Protein AF-0000000068387386 (afdb_homodimer)

pLDDT: mean 95.11, std 11.66, range [25.19, 98.94]

InterPro domains:
  IPR025870 Glyoxalase-like domain [PF12681] (3-123)
  IPR029068 Glyoxalase/Bleomycin resistance protein/Dihydroxybiphenyl dioxygenase [G3DSA:3.10.180.10] (1-125)
  IPR029068 Glyoxalase/Bleomycin resistance protein/Dihydroxybiphenyl dioxygenase [SSF54593] (1-120)
  IPR037523 Vicinal oxygen chelate (VOC), core domain [PS51819] (2-121)

Sequence (254 aa):
MRFVNPIPFVRDINRSKSFYRDRLGLKILEDFGSFVLFETGFAIHEGRSLEETIWRTSSDAQEAYGRRNMLLYFEHADVDAAFQDIAPHVELIHPLERQAWGQRVFRFYDPDGHAIEVGESLSQSGEMRFVNPIPFVRDINRSKSFYRDRLGLKILEDFGSFVLFETGFAIHEGRSLEETIWRTSSDAQEAYGRRNMLLYFEHADVDAAFQDIAPHVELIHPLERQAWGQRVFRFYDPDGHAIEVGESLSQSGE

Secondary structure (DSSP, 8-state):
-EEEEEEEEES-HHHHHHIIIIIS-PPEEEE-SSEEEEGGG-EEEEHHHHHHHHHS------S-S--SSEEEEEEES-HHHHHHHHGGGSEEEEEEEE-TTS-EEEEEE-TT--EEEEEE--S----/-EEEEEEEEES-HHHHHHIIIIIS-PPEEEE-SSEEEEGGG-EEEEHHHHHHHHHS------S-S--SSEEEEEEES-HHHHHHHHGGGSEEEEEEEE-TTS-EEEEEE-TT--EEEEEE--S----

Organism: Agrobacterium fabrum (strain C58 / ATCC 33970) (NCBI:txid176299)

Structure (mmCIF, N/CA/C/O backbone):
data_AF-0000000068387386-model_v1
#
loop_
_entity.id
_entity.type
_entity.pdbx_description
1 polymer 'VOC domain-containing protein'
#
loop_
_atom_site.group_PDB
_atom_site.id
_atom_site.type_symbol
_atom_site.label_atom_id
_atom_site.label_alt_id
_atom_site.label_comp_id
_atom_site.label_asym_id
_atom_site.label_entity_id
_atom_site.label_seq_id
_atom_site.pdbx_PDB_ins_code
_atom_site.Cartn_x
_atom_site.Cartn_y
_atom_site.Cartn_z
_atom_site.occupancy
_atom_site.B_iso_or_equiv
_atom_site.auth_seq_id
_atom_site.auth_comp_id
_atom_site.auth_asym_id
_atom_site.auth_atom_id
_atom_site.pdbx_PDB_model_num
ATOM 1 N N . MET A 1 1 ? 4.809 -6.68 -16.422 1 97.31 1 MET A N 1
ATOM 2 C CA . MET A 1 1 ? 4.266 -6.578 -15.078 1 97.31 1 MET A CA 1
ATOM 3 C C . MET A 1 1 ? 3.773 -5.16 -14.797 1 97.31 1 MET A C 1
ATOM 5 O O . MET A 1 1 ? 4.477 -4.188 -15.062 1 97.31 1 MET A O 1
ATOM 9 N N . ARG A 1 2 ? 2.547 -5.047 -14.266 1 96.75 2 ARG A N 1
ATOM 10 C CA . ARG A 1 2 ? 1.97 -3.736 -13.984 1 96.75 2 ARG A CA 1
ATOM 11 C C . ARG A 1 2 ? 1.425 -3.68 -12.555 1 96.75 2 ARG A C 1
ATOM 13 O O . ARG A 1 2 ? 0.585 -4.496 -12.172 1 96.75 2 ARG A O 1
ATOM 20 N N . PHE A 1 3 ? 1.926 -2.672 -11.75 1 97.94 3 PHE A N 1
ATOM 21 C CA . PHE A 1 3 ? 1.311 -2.422 -10.453 1 97.94 3 PHE A CA 1
ATOM 22 C C . PHE A 1 3 ? -0.077 -1.814 -10.617 1 97.94 3 PHE A C 1
ATOM 24 O O . PHE A 1 3 ? -0.258 -0.869 -11.391 1 97.94 3 PHE A O 1
ATOM 31 N N . VAL A 1 4 ? -1.034 -2.326 -9.922 1 97.38 4 VAL A N 1
ATOM 32 C CA . VAL A 1 4 ? -2.41 -1.874 -10.102 1 97.38 4 VAL A CA 1
ATOM 33 C C . VAL A 1 4 ? -2.854 -1.073 -8.883 1 97.38 4 VAL A C 1
ATOM 35 O O . VAL A 1 4 ? -3.256 0.087 -9.008 1 97.38 4 VAL A O 1
ATOM 38 N N . ASN A 1 5 ? -2.723 -1.675 -7.699 1 97.88 5 ASN A N 1
ATOM 39 C CA . ASN A 1 5 ? -3.182 -0.969 -6.508 1 97.88 5 ASN A CA 1
ATOM 40 C C . ASN A 1 5 ? -2.625 -1.599 -5.23 1 97.88 5 ASN A C 1
ATOM 42 O O . ASN A 1 5 ? -2.391 -2.807 -5.184 1 97.88 5 ASN A O 1
ATOM 46 N N . PRO A 1 6 ? -2.42 -0.729 -4.18 1 98.75 6 PRO A N 1
ATOM 47 C CA . PRO A 1 6 ? -2.365 -1.296 -2.828 1 98.75 6 PRO A CA 1
ATOM 48 C C . PRO A 1 6 ? -3.75 -1.57 -2.248 1 98.75 6 PRO A C 1
ATOM 50 O O . PRO A 1 6 ? -4.695 -0.82 -2.51 1 98.75 6 PRO A O 1
ATOM 53 N N . ILE A 1 7 ? -3.809 -2.539 -1.461 1 98.88 7 ILE A N 1
ATOM 54 C CA . ILE A 1 7 ? -5.074 -2.85 -0.808 1 98.88 7 ILE A CA 1
ATOM 55 C C . ILE A 1 7 ? -4.855 -3.012 0.695 1 98.88 7 ILE A C 1
ATOM 57 O O . ILE A 1 7 ? -4.73 -4.133 1.192 1 98.88 7 ILE A O 1
ATOM 61 N N . PRO A 1 8 ? -4.832 -1.875 1.423 1 98.88 8 PRO A N 1
ATOM 62 C CA . PRO A 1 8 ? -4.812 -2.004 2.881 1 98.88 8 PRO A CA 1
ATOM 63 C C . PRO A 1 8 ? -6.059 -2.691 3.43 1 98.88 8 PRO A C 1
ATOM 65 O O . PRO A 1 8 ? -7.16 -2.49 2.91 1 98.88 8 PRO A O 1
ATOM 68 N N . PHE A 1 9 ? -5.766 -3.504 4.438 1 98.75 9 PHE A N 1
ATOM 69 C CA . PHE A 1 9 ? -6.867 -4.109 5.18 1 98.75 9 PHE A CA 1
ATOM 70 C C . PHE A 1 9 ? -7.496 -3.102 6.133 1 98.75 9 PHE A C 1
ATOM 72 O O . PHE A 1 9 ? -6.793 -2.314 6.77 1 98.75 9 PHE A O 1
ATOM 79 N N . VAL A 1 10 ? -8.781 -3.201 6.223 1 98.69 10 VAL A N 1
ATOM 80 C CA . VAL A 1 10 ? -9.453 -2.357 7.203 1 98.69 10 VAL A CA 1
ATOM 81 C C . VAL A 1 10 ? -10.453 -3.189 8.008 1 98.69 10 VAL A C 1
ATOM 83 O O . VAL A 1 10 ? -11.055 -4.129 7.477 1 98.69 10 VAL A O 1
ATOM 86 N N . ARG A 1 11 ? -10.672 -2.871 9.25 1 98.06 11 ARG A N 1
ATOM 87 C CA . ARG A 1 11 ? -11.531 -3.633 10.148 1 98.06 11 ARG A CA 1
ATOM 88 C C . ARG A 1 11 ? -13.008 -3.367 9.852 1 98.06 11 ARG A C 1
ATOM 90 O O . ARG A 1 11 ? -13.828 -4.281 9.914 1 98.06 11 ARG A O 1
ATOM 97 N N . ASP A 1 12 ? -13.344 -2.15 9.641 1 97.94 12 ASP A N 1
ATOM 98 C CA . ASP A 1 12 ? -14.688 -1.697 9.305 1 97.94 12 ASP A CA 1
ATOM 99 C C . ASP A 1 12 ? -14.695 -0.946 7.977 1 97.94 12 ASP A C 1
ATOM 101 O O . ASP A 1 12 ? -14.352 0.236 7.926 1 97.94 12 ASP A O 1
ATOM 105 N N . ILE A 1 13 ? -15.203 -1.61 6.914 1 98.62 13 ILE A N 1
ATOM 106 C CA . ILE A 1 13 ? -15.109 -1.103 5.551 1 98.62 13 ILE A CA 1
ATOM 107 C C . ILE A 1 13 ? -15.93 0.176 5.418 1 98.62 13 ILE A C 1
ATOM 109 O O . ILE A 1 13 ? -15.539 1.106 4.711 1 98.62 13 ILE A O 1
ATOM 113 N N . ASN A 1 14 ? -17.031 0.267 6.047 1 98.62 14 ASN A N 1
ATOM 114 C CA . ASN A 1 14 ? -17.875 1.454 5.945 1 98.62 14 ASN A CA 1
ATOM 115 C C . ASN A 1 14 ? -17.219 2.662 6.613 1 98.62 14 ASN A C 1
ATOM 117 O O . ASN A 1 14 ? -17.281 3.775 6.09 1 98.62 14 ASN A O 1
ATOM 121 N N . ARG A 1 15 ? -16.625 2.441 7.762 1 98.56 15 ARG A N 1
ATOM 122 C CA . ARG A 1 15 ? -15.922 3.512 8.469 1 98.56 15 ARG A CA 1
ATOM 123 C C . ARG A 1 15 ? -14.766 4.047 7.629 1 98.56 15 ARG A C 1
ATOM 125 O O . ARG A 1 15 ? -14.617 5.262 7.48 1 98.56 15 ARG A O 1
ATOM 132 N N . SER A 1 16 ? -13.984 3.184 7.102 1 98.81 16 SER A N 1
ATOM 133 C CA . SER A 1 16 ? -12.836 3.592 6.301 1 98.81 16 SER A CA 1
ATOM 134 C C . SER A 1 16 ? -13.281 4.238 4.992 1 98.81 16 SER A C 1
ATOM 136 O O . SER A 1 16 ? -12.695 5.234 4.555 1 98.81 16 SER A O 1
ATOM 138 N N . LYS A 1 17 ? -14.266 3.627 4.406 1 98.75 17 LYS A N 1
ATOM 139 C CA . LYS A 1 17 ? -14.828 4.203 3.188 1 98.75 17 LYS A CA 1
ATOM 140 C C . LYS A 1 17 ? -15.266 5.648 3.416 1 98.75 17 LYS A C 1
ATOM 142 O O . LYS A 1 17 ? -14.938 6.535 2.625 1 98.75 17 LYS A O 1
ATOM 147 N N . SER A 1 18 ? -16.016 5.906 4.438 1 98.75 18 SER A N 1
ATOM 148 C CA . SER A 1 18 ? -16.469 7.246 4.777 1 98.75 18 SER A CA 1
ATOM 149 C C . SER A 1 18 ? -15.297 8.195 5.02 1 98.75 18 SER A C 1
ATOM 151 O O . SER A 1 18 ? -15.328 9.352 4.598 1 98.75 18 SER A O 1
ATOM 153 N N . PHE A 1 19 ? -14.32 7.703 5.688 1 98.88 19 PHE A N 1
ATOM 154 C CA . PHE A 1 19 ? -13.141 8.516 5.969 1 98.88 19 PHE A CA 1
ATOM 155 C C . PHE A 1 19 ? -12.469 8.953 4.676 1 98.88 19 PHE A C 1
ATOM 157 O O . PHE A 1 19 ? -12.242 10.148 4.465 1 98.88 19 PHE A O 1
ATOM 164 N N . TYR A 1 20 ? -12.164 8.016 3.775 1 98.88 20 TYR A N 1
ATOM 165 C CA . TYR A 1 20 ? -11.414 8.336 2.564 1 98.88 20 TYR A CA 1
ATOM 166 C C . TYR A 1 20 ? -12.25 9.18 1.609 1 98.88 20 TYR A C 1
ATOM 168 O O . TYR A 1 20 ? -11.734 10.07 0.94 1 98.88 20 TYR A O 1
ATOM 176 N N . ARG A 1 21 ? -13.5 8.891 1.569 1 98.56 21 ARG A N 1
ATOM 177 C CA . ARG A 1 21 ? -14.383 9.648 0.691 1 98.56 21 ARG A CA 1
ATOM 178 C C . ARG A 1 21 ? -14.625 11.055 1.233 1 98.56 21 ARG A C 1
ATOM 180 O O . ARG A 1 21 ? -14.422 12.047 0.523 1 98.56 21 ARG A O 1
ATOM 187 N N . ASP A 1 22 ? -15.016 11.195 2.496 1 98.25 22 ASP A N 1
ATOM 188 C CA . ASP A 1 22 ? -15.531 12.445 3.043 1 98.25 22 ASP A CA 1
ATOM 189 C C . ASP A 1 22 ? -14.406 13.312 3.594 1 98.25 22 ASP A C 1
ATOM 191 O O . ASP A 1 22 ? -14.445 14.539 3.488 1 98.25 22 ASP A O 1
ATOM 195 N N . ARG A 1 23 ? -13.445 12.711 4.234 1 98 23 ARG A N 1
ATOM 196 C CA . ARG A 1 23 ? -12.375 13.477 4.859 1 98 23 ARG A CA 1
ATOM 197 C C . ARG A 1 23 ? -11.242 13.75 3.873 1 98 23 ARG A C 1
ATOM 199 O O . ARG A 1 23 ? -10.727 14.867 3.811 1 98 23 ARG A O 1
ATOM 206 N N . LEU A 1 24 ? -10.867 12.656 3.109 1 98.31 24 LEU A N 1
ATOM 207 C CA . LEU A 1 24 ? -9.758 12.859 2.184 1 98.31 24 LEU A CA 1
ATOM 208 C C . LEU A 1 24 ? -10.258 13.328 0.823 1 98.31 24 LEU A C 1
ATOM 210 O O . LEU A 1 24 ? -9.477 13.781 -0.011 1 98.31 24 LEU A O 1
ATOM 214 N N . GLY A 1 25 ? -11.539 13.156 0.589 1 98.06 25 GLY A N 1
ATOM 215 C CA . GLY A 1 25 ? -12.125 13.672 -0.637 1 98.06 25 GLY A CA 1
ATOM 216 C C . GLY A 1 25 ? -11.891 12.781 -1.837 1 98.06 25 GLY A C 1
ATOM 217 O O . GLY A 1 25 ? -11.945 13.234 -2.98 1 98.06 25 GLY A O 1
ATOM 218 N N . LEU A 1 26 ? -11.594 11.523 -1.62 1 98.56 26 LEU A N 1
ATOM 219 C CA . LEU A 1 26 ? -11.398 10.602 -2.734 1 98.56 26 LEU A CA 1
ATOM 220 C C . LEU A 1 26 ? -12.734 10.219 -3.361 1 98.56 26 LEU A C 1
ATOM 222 O O . LEU A 1 26 ? -13.719 10 -2.65 1 98.56 26 LEU A O 1
ATOM 226 N N . LYS A 1 27 ? -12.695 10.109 -4.676 1 98.44 27 LYS A N 1
ATOM 227 C CA . LYS A 1 27 ? -13.891 9.672 -5.391 1 98.44 27 LYS A CA 1
ATOM 228 C C . LYS A 1 27 ? -13.922 8.148 -5.531 1 98.44 27 LYS A C 1
ATOM 230 O O . LYS A 1 27 ? -12.922 7.539 -5.922 1 98.44 27 LYS A O 1
ATOM 235 N N . ILE A 1 28 ? -15.094 7.566 -5.242 1 98.56 28 ILE A N 1
ATOM 236 C CA . ILE A 1 28 ? -15.266 6.125 -5.383 1 98.56 28 ILE A CA 1
ATOM 237 C C . ILE A 1 28 ? -15.5 5.773 -6.852 1 98.56 28 ILE A C 1
ATOM 239 O O . ILE A 1 28 ? -16.375 6.344 -7.5 1 98.56 28 ILE A O 1
ATOM 243 N N . LEU A 1 29 ? -14.68 4.949 -7.391 1 98.31 29 LEU A N 1
ATOM 244 C CA . LEU A 1 29 ? -14.891 4.414 -8.734 1 98.31 29 LEU A CA 1
ATOM 245 C C . LEU A 1 29 ? -15.844 3.227 -8.703 1 98.31 29 LEU A C 1
ATOM 247 O O . LEU A 1 29 ? -16.781 3.154 -9.508 1 98.31 29 LEU A O 1
ATOM 251 N N . GLU A 1 30 ? -15.648 2.213 -7.82 1 97.94 30 GLU A N 1
ATOM 252 C CA . GLU A 1 30 ? -16.484 1.032 -7.625 1 97.94 30 GLU A CA 1
ATOM 253 C C . GLU A 1 30 ? -16.578 0.66 -6.148 1 97.94 30 GLU A C 1
ATOM 255 O O . GLU A 1 30 ? -15.594 0.734 -5.418 1 97.94 30 GLU A O 1
ATOM 260 N N . ASP A 1 31 ? -17.75 0.291 -5.715 1 98.44 31 ASP A N 1
ATOM 261 C CA . ASP A 1 31 ? -18.016 -0.207 -4.371 1 98.44 31 ASP A CA 1
ATOM 262 C C . ASP A 1 31 ? -18.625 -1.604 -4.418 1 98.44 31 ASP A C 1
ATOM 264 O O . ASP A 1 31 ? -19.812 -1.76 -4.723 1 98.44 31 ASP A O 1
ATOM 268 N N . PHE A 1 32 ? -17.844 -2.633 -4.023 1 97.19 32 PHE A N 1
ATOM 269 C CA . PHE A 1 32 ? -18.281 -4.023 -4.082 1 97.19 32 PHE A CA 1
ATOM 270 C C . PHE A 1 32 ? -18.625 -4.543 -2.691 1 97.19 32 PHE A C 1
ATOM 272 O O . PHE A 1 32 ? -18.609 -5.754 -2.453 1 97.19 32 PHE A O 1
ATOM 279 N N . GLY A 1 33 ? -18.844 -3.625 -1.767 1 97.62 33 GLY A N 1
ATOM 280 C CA . GLY A 1 33 ? -19.156 -3.977 -0.389 1 97.62 33 GLY A CA 1
ATOM 281 C C . GLY A 1 33 ? -17.922 -4.172 0.466 1 97.62 33 GLY A C 1
ATOM 282 O O . GLY A 1 33 ? -17.453 -3.23 1.111 1 97.62 33 GLY A O 1
ATOM 283 N N . SER A 1 34 ? -17.266 -5.312 0.275 1 97.88 34 SER A N 1
ATOM 284 C CA . SER A 1 34 ? -16.078 -5.578 1.089 1 97.88 34 SER A CA 1
ATOM 285 C C . SER A 1 34 ? -14.82 -5.02 0.435 1 97.88 34 SER A C 1
ATOM 287 O O . SER A 1 34 ? -13.75 -5 1.049 1 97.88 34 SER A O 1
ATOM 289 N N . PHE A 1 35 ? -14.977 -4.598 -0.777 1 98.44 35 PHE A N 1
ATOM 290 C CA . PHE A 1 35 ? -13.898 -4 -1.557 1 98.44 35 PHE A CA 1
ATOM 291 C C . PHE A 1 35 ? -14.336 -2.67 -2.158 1 98.44 35 PHE A C 1
ATOM 293 O O . PHE A 1 35 ? -15.375 -2.594 -2.814 1 98.44 35 PHE A O 1
ATOM 300 N N . VAL A 1 36 ? -13.562 -1.597 -1.936 1 98.81 36 VAL A N 1
ATOM 301 C CA . VAL A 1 36 ? -13.852 -0.274 -2.477 1 98.81 36 VAL A CA 1
ATOM 302 C C . VAL A 1 36 ? -12.656 0.236 -3.273 1 98.81 36 VAL A C 1
ATOM 304 O O . VAL A 1 36 ? -11.539 0.312 -2.748 1 98.81 36 VAL A O 1
ATOM 307 N N . LEU A 1 37 ? -12.914 0.523 -4.539 1 98.75 37 LEU A N 1
ATOM 308 C CA . LEU A 1 37 ? -11.914 1.108 -5.426 1 98.75 37 LEU A CA 1
ATOM 309 C C . LEU A 1 37 ? -12.156 2.602 -5.613 1 98.75 37 LEU A C 1
ATOM 311 O O . LEU A 1 37 ? -13.266 3.014 -5.965 1 98.75 37 LEU A O 1
ATOM 315 N N . PHE A 1 38 ? -11.102 3.35 -5.27 1 98.75 38 PHE A N 1
ATOM 316 C CA . PHE A 1 38 ? -11.156 4.793 -5.473 1 98.75 38 PHE A CA 1
ATOM 317 C C . PHE A 1 38 ? -10.477 5.18 -6.781 1 98.75 38 PHE A C 1
ATOM 319 O O . PHE A 1 38 ? -9.695 4.406 -7.332 1 98.75 38 PHE A O 1
ATOM 326 N N . GLU A 1 39 ? -10.781 6.344 -7.203 1 95.56 39 GLU A N 1
ATOM 327 C CA . GLU A 1 39 ? -10.047 6.879 -8.344 1 95.56 39 GLU A CA 1
ATOM 328 C C . GLU A 1 39 ? -8.555 6.953 -8.047 1 95.56 39 GLU A C 1
ATOM 330 O O . GLU A 1 39 ? -8.133 6.809 -6.902 1 95.56 39 GLU A O 1
ATOM 335 N N . THR A 1 40 ? -7.758 7.039 -9.016 1 90 40 THR A N 1
ATOM 336 C CA . THR A 1 40 ? -6.309 7.203 -8.992 1 90 40 THR A CA 1
ATOM 337 C C . THR A 1 40 ? -5.633 5.961 -8.422 1 90 40 THR A C 1
ATOM 339 O O . THR A 1 40 ? -4.496 6.027 -7.949 1 90 40 THR A O 1
ATOM 342 N N . GLY A 1 41 ? -6.336 4.824 -8.297 1 94.75 41 GLY A N 1
ATOM 343 C CA . GLY A 1 41 ? -5.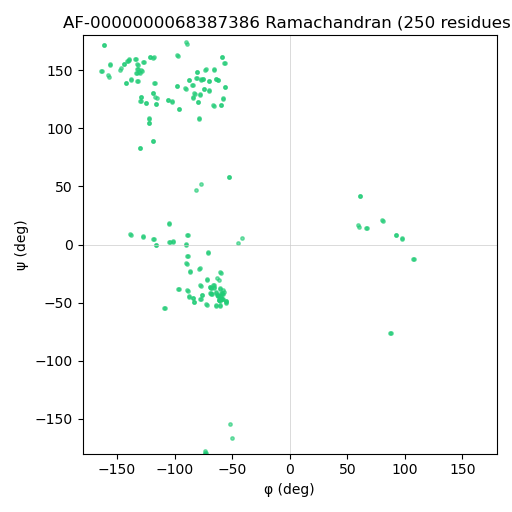676 3.539 -8.141 1 94.75 41 GLY A CA 1
ATOM 344 C C . GLY A 1 41 ? -5.59 3.086 -6.691 1 94.75 41 GLY A C 1
ATOM 345 O O . GLY A 1 41 ? -4.977 2.059 -6.395 1 94.75 41 GLY A O 1
ATOM 346 N N . PHE A 1 42 ? -6.211 3.832 -5.719 1 98.44 42 PHE A N 1
ATOM 347 C CA . PHE A 1 42 ? -6.234 3.418 -4.324 1 98.44 42 PHE A CA 1
ATOM 348 C C . PHE A 1 42 ? -7.426 2.506 -4.051 1 98.44 42 PHE A C 1
ATOM 350 O O . PHE A 1 42 ? -8.523 2.732 -4.57 1 98.44 42 PHE A O 1
ATOM 357 N N . ALA A 1 43 ? -7.234 1.489 -3.238 1 98.88 43 ALA A N 1
ATOM 358 C CA . ALA A 1 43 ? -8.328 0.608 -2.834 1 98.88 43 ALA A CA 1
ATOM 359 C C . ALA A 1 43 ? -8.203 0.215 -1.365 1 98.88 43 ALA A C 1
ATOM 361 O O . ALA A 1 43 ? -7.129 0.345 -0.771 1 98.88 43 ALA A O 1
ATOM 362 N N . ILE A 1 44 ? -9.328 -0.192 -0.732 1 98.94 44 ILE A N 1
ATOM 363 C CA . ILE A 1 44 ? -9.352 -0.791 0.598 1 98.94 44 ILE A CA 1
ATOM 364 C C . ILE A 1 44 ? -10.211 -2.053 0.582 1 98.94 44 ILE A C 1
ATOM 366 O O . ILE A 1 44 ? -11.078 -2.209 -0.279 1 98.94 44 ILE A O 1
ATOM 370 N N . HIS A 1 45 ? -9.922 -2.898 1.473 1 98.88 45 HIS A N 1
ATOM 371 C CA . HIS A 1 45 ? -10.688 -4.133 1.593 1 98.88 45 HIS A CA 1
ATOM 372 C C . HIS A 1 45 ? -10.969 -4.465 3.053 1 98.88 45 HIS A C 1
ATOM 374 O O . HIS A 1 45 ? -10.117 -4.25 3.92 1 98.88 45 HIS A O 1
ATOM 380 N N . GLU A 1 46 ? -12.148 -4.977 3.309 1 98.19 46 GLU A N 1
ATOM 381 C CA . GLU A 1 46 ? -12.445 -5.512 4.633 1 98.19 46 GLU A CA 1
ATOM 382 C C . GLU A 1 46 ? -11.469 -6.621 5.012 1 98.19 46 GLU A C 1
ATOM 384 O O . GLU A 1 46 ? -11.328 -7.605 4.285 1 98.19 46 GLU A O 1
ATOM 389 N N . GLY A 1 47 ? -10.844 -6.453 6.145 1 97.94 47 GLY A N 1
ATOM 390 C CA . GLY A 1 47 ? -9.68 -7.242 6.512 1 97.94 47 GLY A CA 1
ATOM 391 C C . GLY A 1 47 ? -9.984 -8.719 6.664 1 97.94 47 GLY A C 1
ATOM 392 O O . GLY A 1 47 ? -9.336 -9.562 6.035 1 97.94 47 GLY A O 1
ATOM 393 N N . ARG A 1 48 ? -10.984 -9.086 7.449 1 96.38 48 ARG A N 1
ATOM 394 C CA . ARG A 1 48 ? -11.281 -10.484 7.734 1 96.38 48 ARG A CA 1
ATOM 395 C C . ARG A 1 48 ? -11.609 -11.242 6.453 1 96.38 48 ARG A C 1
ATOM 397 O O . ARG A 1 48 ? -11.133 -12.367 6.254 1 96.38 48 ARG A O 1
ATOM 404 N N . SER A 1 49 ? -12.43 -10.641 5.594 1 96.94 49 SER A N 1
ATOM 405 C CA . SER A 1 49 ? -12.805 -11.258 4.324 1 96.94 49 SER A CA 1
ATOM 406 C C . SER A 1 49 ? -11.594 -11.469 3.428 1 96.94 49 SER A C 1
ATOM 408 O O . SER A 1 49 ? -11.453 -12.516 2.795 1 96.94 49 SER A O 1
ATOM 410 N N . LEU A 1 50 ? -10.742 -10.477 3.354 1 98.19 50 LEU A N 1
ATOM 411 C CA . LEU A 1 50 ? -9.562 -10.594 2.5 1 98.19 50 LEU A CA 1
ATOM 412 C C . LEU A 1 50 ? -8.586 -11.633 3.055 1 98.19 50 LEU A C 1
ATOM 414 O O . LEU A 1 50 ? -7.945 -12.359 2.293 1 98.19 50 LEU A O 1
ATOM 418 N N . GLU A 1 51 ? -8.445 -11.703 4.383 1 98.06 51 GLU A N 1
ATOM 419 C CA . GLU A 1 51 ? -7.641 -12.766 4.996 1 98.06 51 GLU A CA 1
ATOM 420 C C . GLU A 1 51 ? -8.117 -14.141 4.555 1 98.06 51 GLU A C 1
ATOM 422 O O . GLU A 1 51 ? -7.312 -15 4.188 1 98.06 51 GLU A O 1
ATOM 427 N N . GLU A 1 52 ? -9.414 -14.312 4.645 1 97.38 52 GLU A N 1
ATOM 428 C CA . GLU A 1 52 ? -9.992 -15.586 4.223 1 97.38 52 GLU A CA 1
ATOM 429 C C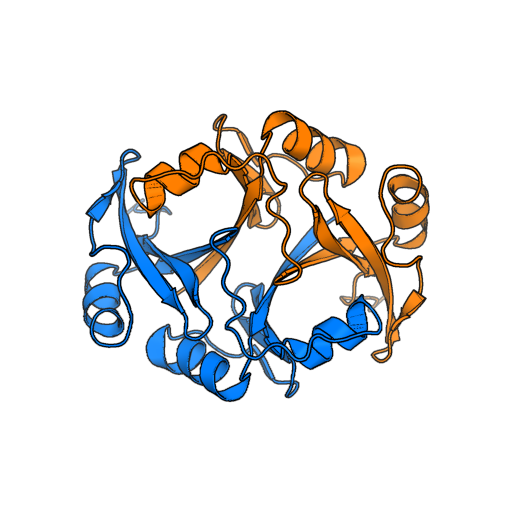 . GLU A 1 52 ? -9.672 -15.875 2.756 1 97.38 52 GLU A C 1
ATOM 431 O O . GLU A 1 52 ? -9.367 -17.016 2.395 1 97.38 52 GLU A O 1
ATOM 436 N N . THR A 1 53 ? -9.781 -14.867 1.953 1 97.75 53 THR A N 1
ATOM 437 C CA . THR A 1 53 ? -9.523 -15.008 0.525 1 97.75 53 THR A CA 1
ATOM 438 C C . THR A 1 53 ? -8.062 -15.383 0.275 1 97.75 53 THR A C 1
ATOM 440 O O . THR A 1 53 ? -7.773 -16.25 -0.546 1 97.75 53 THR A O 1
ATOM 443 N N . ILE A 1 54 ? -7.156 -14.781 0.987 1 98.19 54 ILE A N 1
ATOM 444 C CA . ILE A 1 54 ? -5.727 -14.938 0.724 1 98.19 54 ILE A CA 1
ATOM 445 C C . ILE A 1 54 ? -5.207 -16.203 1.404 1 98.19 54 ILE A C 1
ATOM 447 O O . ILE A 1 54 ? -4.492 -17 0.791 1 98.19 54 ILE A O 1
ATOM 451 N N . TRP A 1 55 ? -5.602 -16.359 2.678 1 98.06 55 TRP A N 1
ATOM 452 C CA . TRP A 1 55 ? -4.922 -17.359 3.508 1 98.06 55 TRP A CA 1
ATOM 453 C C . TRP A 1 55 ? -5.883 -18.469 3.93 1 98.06 55 TRP A C 1
ATOM 455 O O . TRP A 1 55 ? -5.504 -19.375 4.664 1 98.06 55 TRP A O 1
ATOM 465 N N . ARG A 1 56 ? -7.137 -18.391 3.516 1 96.94 56 ARG A N 1
ATOM 466 C CA . ARG A 1 56 ? -8.18 -19.359 3.832 1 96.94 56 ARG A CA 1
ATOM 467 C C . ARG A 1 56 ? -8.383 -19.469 5.34 1 96.94 56 ARG A C 1
ATOM 469 O O . ARG A 1 56 ? -8.805 -20.516 5.84 1 96.94 56 ARG A O 1
ATOM 476 N N . THR A 1 57 ? -7.863 -18.469 6.055 1 95 57 THR A N 1
ATOM 477 C CA . THR A 1 57 ? -8.062 -18.312 7.492 1 95 57 THR A CA 1
ATOM 478 C C . THR A 1 57 ? -8.086 -16.828 7.875 1 95 57 THR A C 1
ATOM 480 O O . THR A 1 57 ? -7.586 -15.984 7.129 1 95 57 THR A O 1
ATOM 483 N N . SER A 1 58 ? -8.805 -16.547 8.906 1 92.06 58 SER A N 1
ATOM 484 C CA . SER A 1 58 ? -8.852 -15.164 9.383 1 92.06 58 SER A CA 1
ATOM 485 C C . SER A 1 58 ? -8.586 -15.086 10.883 1 92.06 58 SER A C 1
ATOM 487 O O . SER A 1 58 ? -8.836 -16.047 11.609 1 92.06 58 SER A O 1
ATOM 489 N N . SER A 1 59 ? -7.973 -13.969 11.188 1 85.19 59 SER A N 1
ATOM 490 C CA . SER A 1 59 ? -7.711 -13.703 12.602 1 85.19 59 SER A CA 1
ATOM 491 C C . SER A 1 59 ? -8.945 -13.148 13.297 1 85.19 59 SER A C 1
ATOM 493 O O . SER A 1 59 ? -9.711 -12.383 12.703 1 85.19 59 SER A O 1
ATOM 495 N N . ASP A 1 60 ? -9.102 -13.555 14.5 1 86.62 60 ASP A N 1
ATOM 496 C CA . ASP A 1 60 ? -10.195 -13.008 15.297 1 86.62 60 ASP A CA 1
ATOM 497 C C . ASP A 1 60 ? -9.766 -11.742 16.031 1 86.62 60 ASP A C 1
ATOM 499 O O . ASP A 1 60 ? -10.531 -11.18 16.812 1 86.62 60 ASP A O 1
ATOM 503 N N . ALA A 1 61 ? -8.648 -11.391 15.656 1 82.94 61 ALA A N 1
ATOM 504 C CA . ALA A 1 61 ? -8.133 -10.195 16.312 1 82.94 61 ALA A CA 1
ATOM 505 C C . ALA A 1 61 ? -8.992 -8.977 15.992 1 82.94 61 ALA A C 1
ATOM 507 O O . ALA A 1 61 ? -9.461 -8.82 14.867 1 82.94 61 ALA A O 1
ATOM 508 N N . GLN A 1 62 ? -9.125 -8.164 17.031 1 87.5 62 GLN A N 1
ATOM 509 C CA . GLN A 1 62 ? -9.961 -6.977 16.875 1 87.5 62 GLN A CA 1
ATOM 510 C C . GLN A 1 62 ? -9.109 -5.719 16.734 1 87.5 62 GLN A C 1
ATOM 512 O O . GLN A 1 62 ? -9.641 -4.625 16.516 1 87.5 62 GLN A O 1
ATOM 517 N N . GLU A 1 63 ? -7.891 -5.934 16.734 1 91.38 63 GLU A N 1
ATOM 518 C CA . GLU A 1 63 ? -6.98 -4.793 16.656 1 91.38 63 GLU A CA 1
ATOM 519 C C . GLU A 1 63 ? -6.973 -4.188 15.258 1 91.38 63 GLU A C 1
ATOM 521 O O . GLU A 1 63 ? -7.258 -4.875 14.273 1 91.38 63 GLU A O 1
ATOM 526 N N . ALA A 1 64 ? -6.699 -2.898 15.25 1 94.56 64 ALA A N 1
ATOM 527 C CA . ALA A 1 64 ? -6.535 -2.199 13.977 1 94.56 64 ALA A CA 1
ATOM 528 C C . ALA A 1 64 ? -5.445 -2.852 13.133 1 94.56 64 ALA A C 1
ATOM 530 O O . ALA A 1 64 ? -4.551 -3.514 13.664 1 94.56 64 ALA A O 1
ATOM 531 N N . TYR A 1 65 ? -5.504 -2.682 11.883 1 97.69 65 TYR A N 1
ATOM 532 C CA . TYR A 1 65 ? -4.582 -3.352 10.977 1 97.69 65 TYR A CA 1
ATOM 533 C C . TYR A 1 65 ? -3.297 -2.547 10.812 1 97.69 65 TYR A C 1
ATOM 535 O O . TYR A 1 65 ? -2.264 -3.088 10.406 1 97.69 65 TYR A O 1
ATOM 543 N N . GLY A 1 66 ? -3.311 -1.267 11.055 1 97.88 66 GLY A N 1
ATOM 544 C CA . GLY A 1 66 ? -2.104 -0.467 10.914 1 97.88 66 GLY A CA 1
ATOM 545 C C . GLY A 1 66 ? -0.951 -0.976 11.758 1 97.88 66 GLY A C 1
ATOM 546 O O . GLY A 1 66 ? -1.138 -1.32 12.93 1 97.88 66 GLY A O 1
ATOM 547 N N . ARG A 1 67 ? 0.296 -1.031 11.148 1 96.75 67 ARG A N 1
ATOM 548 C CA . ARG A 1 67 ? 1.411 -1.665 11.844 1 96.75 67 ARG A CA 1
ATOM 549 C C . ARG A 1 67 ? 2.697 -0.867 11.656 1 96.75 67 ARG A C 1
ATOM 551 O O . ARG A 1 67 ? 3.787 -1.358 11.953 1 96.75 67 ARG A O 1
ATOM 558 N N . ARG A 1 68 ? 2.744 0.299 11.117 1 96.31 68 ARG A N 1
ATOM 559 C CA . ARG A 1 68 ? 3.928 1.098 10.82 1 96.31 68 ARG A CA 1
ATOM 560 C C . ARG A 1 68 ? 4.848 0.374 9.844 1 96.31 68 ARG A C 1
ATOM 562 O O . ARG A 1 68 ? 6.059 0.301 10.062 1 96.31 68 ARG A O 1
ATOM 569 N N . ASN A 1 69 ? 4.301 -0.199 8.906 1 98.19 69 ASN A N 1
ATOM 570 C CA . ASN A 1 69 ? 5.082 -0.964 7.945 1 98.19 69 ASN A CA 1
ATOM 571 C C . ASN A 1 69 ? 4.789 -0.531 6.512 1 98.19 69 ASN A C 1
ATOM 573 O O . ASN A 1 69 ? 5.207 -1.19 5.559 1 98.19 69 ASN A O 1
ATOM 577 N N . MET A 1 70 ? 4.02 0.502 6.332 1 98.31 70 MET A N 1
ATOM 578 C CA . MET A 1 70 ? 3.676 1.087 5.039 1 98.31 70 MET A CA 1
ATOM 579 C C . MET A 1 70 ? 3.26 2.547 5.195 1 98.31 70 MET A C 1
ATOM 581 O O . MET A 1 70 ? 2.668 2.922 6.207 1 98.31 70 MET A O 1
ATOM 585 N N . LEU A 1 71 ? 3.613 3.33 4.246 1 98.88 71 LEU A N 1
ATOM 586 C CA . LEU A 1 71 ? 3.139 4.703 4.121 1 98.88 71 LEU A CA 1
ATOM 587 C C . LEU A 1 71 ? 2.303 4.879 2.859 1 98.88 71 LEU A C 1
ATOM 589 O O . LEU A 1 71 ? 2.697 4.43 1.78 1 98.88 71 LEU A O 1
ATOM 593 N N . LEU A 1 72 ? 1.114 5.383 2.99 1 98.88 72 LEU A N 1
ATOM 594 C CA . LEU A 1 72 ? 0.274 5.742 1.854 1 98.88 72 LEU A CA 1
ATOM 595 C C . LEU A 1 72 ? 0.411 7.227 1.522 1 98.88 72 LEU A C 1
ATOM 597 O O . LEU A 1 72 ? 0.06 8.086 2.336 1 98.88 72 LEU A O 1
ATOM 601 N N . TYR A 1 73 ? 0.913 7.492 0.35 1 98.75 73 TYR A N 1
ATOM 602 C CA . TYR A 1 73 ? 1.293 8.852 -0.013 1 98.75 73 TYR A CA 1
ATOM 603 C C . TYR A 1 73 ? 0.288 9.461 -0.984 1 98.75 73 TYR A C 1
ATOM 605 O O . TYR A 1 73 ? 0.017 8.891 -2.043 1 98.75 73 TYR A O 1
ATOM 613 N N . PHE A 1 74 ? -0.248 10.602 -0.606 1 98.69 74 PHE A N 1
ATOM 614 C CA . PHE A 1 74 ? -1.166 11.406 -1.401 1 98.69 74 PHE A CA 1
ATOM 615 C C . PHE A 1 74 ? -0.604 12.805 -1.626 1 98.69 74 PHE A C 1
ATOM 617 O O . PHE A 1 74 ? 0.244 13.273 -0.861 1 98.69 74 PHE A O 1
ATOM 624 N N . GLU A 1 75 ? -1.166 13.461 -2.646 1 98.38 75 GLU A N 1
ATOM 625 C CA . GLU A 1 75 ? -0.85 14.867 -2.889 1 98.38 75 GLU A CA 1
ATOM 626 C C . GLU A 1 75 ? -2.119 15.703 -3.025 1 98.38 75 GLU A C 1
ATOM 628 O O . GLU A 1 75 ? -3.162 15.195 -3.439 1 98.38 75 GLU A O 1
ATOM 633 N N . HIS A 1 76 ? -1.995 16.859 -2.652 1 98.25 76 HIS A N 1
ATOM 634 C CA . HIS A 1 76 ? -3.047 17.859 -2.816 1 98.25 76 HIS A CA 1
ATOM 635 C C . HIS A 1 76 ? -2.494 19.141 -3.41 1 98.25 76 HIS A C 1
ATOM 637 O O . HIS A 1 76 ? -1.4 19.578 -3.045 1 98.25 76 HIS A O 1
ATOM 643 N N . ALA A 1 77 ? -3.221 19.781 -4.301 1 97.06 77 ALA A N 1
ATOM 644 C CA . ALA A 1 77 ? -2.773 20.984 -4.98 1 97.06 77 ALA A CA 1
ATOM 645 C C . ALA A 1 77 ? -2.633 22.156 -3.996 1 97.06 77 ALA A C 1
ATOM 647 O O . ALA A 1 77 ? -1.8 23.047 -4.191 1 97.06 77 ALA A O 1
ATOM 648 N N . ASP A 1 78 ? -3.451 22.25 -3.012 1 98.06 78 ASP A N 1
ATOM 649 C CA . ASP A 1 78 ? -3.42 23.219 -1.922 1 98.06 78 ASP A CA 1
ATOM 650 C C . ASP A 1 78 ? -3.266 22.531 -0.571 1 98.06 78 ASP A C 1
ATOM 652 O O . ASP A 1 78 ? -4.254 22.297 0.129 1 98.06 78 ASP A O 1
ATOM 656 N N . VAL A 1 79 ? -2.045 22.328 -0.161 1 98.56 79 VAL A N 1
ATOM 657 C CA . VAL A 1 79 ? -1.757 21.5 1.008 1 98.56 79 VAL A CA 1
ATOM 658 C C . VAL A 1 79 ? -2.18 22.234 2.277 1 98.56 79 VAL A C 1
ATOM 660 O O . VAL A 1 79 ? -2.549 21.609 3.271 1 98.56 79 VAL A O 1
ATOM 663 N N . ASP A 1 80 ? -2.145 23.562 2.312 1 98.62 80 ASP A N 1
ATOM 664 C CA . ASP A 1 80 ? -2.633 24.328 3.455 1 98.62 80 ASP A CA 1
ATOM 665 C C . ASP A 1 80 ? -4.121 24.062 3.691 1 98.62 80 ASP A C 1
ATOM 667 O O . ASP A 1 80 ? -4.543 23.828 4.824 1 98.62 80 ASP A O 1
ATOM 671 N N . ALA A 1 81 ? -4.859 24.156 2.629 1 98.56 81 ALA A N 1
ATOM 672 C CA . ALA A 1 81 ? -6.297 23.906 2.727 1 98.56 81 ALA A CA 1
ATOM 673 C C . ALA A 1 81 ? -6.578 22.484 3.172 1 98.56 81 ALA A C 1
ATOM 675 O O . ALA A 1 81 ? -7.461 22.25 4.004 1 98.56 81 ALA A O 1
ATOM 676 N N . ALA A 1 82 ? -5.855 21.547 2.59 1 98.69 82 ALA A N 1
ATOM 677 C CA . ALA A 1 82 ? -6.02 20.141 2.973 1 98.69 82 ALA A CA 1
ATOM 678 C C . ALA A 1 82 ? -5.742 19.953 4.461 1 98.69 82 ALA A C 1
ATOM 680 O O . ALA A 1 82 ? -6.5 19.266 5.152 1 98.69 82 ALA A O 1
ATOM 681 N N . PHE A 1 83 ? -4.66 20.531 4.918 1 98.81 83 PHE A N 1
ATOM 682 C CA . PHE A 1 83 ? -4.289 20.406 6.32 1 98.81 83 PHE A CA 1
ATOM 683 C C . PHE A 1 83 ? -5.391 20.969 7.219 1 98.81 83 PHE A C 1
ATOM 685 O O . PHE A 1 83 ? -5.789 20.312 8.195 1 98.81 83 PHE A O 1
ATOM 692 N N . GLN A 1 84 ? -5.898 22.109 6.941 1 98.75 84 GLN A N 1
ATOM 693 C CA . GLN A 1 84 ? -6.93 22.75 7.746 1 98.75 84 GLN A CA 1
ATOM 694 C C . GLN A 1 84 ? -8.195 21.891 7.812 1 98.75 84 GLN A C 1
ATOM 696 O O . GLN A 1 84 ? -8.844 21.812 8.859 1 98.75 84 GLN A O 1
ATOM 701 N N . ASP A 1 85 ? -8.477 21.297 6.762 1 98.62 85 ASP A N 1
ATOM 702 C CA . ASP A 1 85 ? -9.703 20.516 6.652 1 98.62 85 ASP A CA 1
ATOM 703 C C . ASP A 1 85 ? -9.57 19.172 7.352 1 98.62 85 ASP A C 1
ATOM 705 O O . ASP A 1 85 ? -10.516 18.688 7.965 1 98.62 85 ASP A O 1
ATOM 709 N N . ILE A 1 86 ? -8.422 18.547 7.316 1 98.81 86 ILE A N 1
ATOM 710 C CA . ILE A 1 86 ? -8.242 17.156 7.715 1 98.81 86 ILE A CA 1
ATOM 711 C C . ILE A 1 86 ? -7.754 17.094 9.156 1 98.81 86 ILE A C 1
ATOM 713 O O . ILE A 1 86 ? -8.195 16.234 9.938 1 98.81 86 ILE A O 1
ATOM 717 N N . ALA A 1 87 ? -6.906 17.953 9.586 1 98.81 87 ALA A N 1
ATOM 718 C CA . ALA A 1 87 ? -6.133 17.875 10.82 1 98.81 87 ALA A CA 1
ATOM 719 C C . ALA A 1 87 ? -7.043 17.75 12.039 1 98.81 87 ALA A C 1
ATOM 721 O O . ALA A 1 87 ? -6.793 16.922 12.922 1 98.81 87 ALA A O 1
ATOM 722 N N . PRO A 1 88 ? -8.188 18.453 12.109 1 98.62 88 PRO A N 1
ATOM 723 C CA . PRO A 1 88 ? -9.023 18.375 13.312 1 98.62 88 PRO A CA 1
ATOM 724 C C . PRO A 1 88 ? -9.727 17.031 13.453 1 98.62 88 PRO A C 1
ATOM 726 O O . PRO A 1 88 ? -10.289 16.734 14.516 1 98.62 88 PRO A O 1
ATOM 729 N N . HIS A 1 89 ? -9.641 16.172 12.477 1 98.56 89 HIS A N 1
ATOM 730 C CA . HIS A 1 89 ? -10.477 14.969 12.461 1 98.56 89 HIS A CA 1
ATOM 731 C C . HIS A 1 89 ? -9.625 13.703 12.492 1 98.56 89 HIS A C 1
ATOM 733 O O . HIS A 1 89 ? -10.148 12.594 12.375 1 98.56 89 HIS A O 1
ATOM 739 N N . VAL A 1 90 ? -8.32 13.914 12.633 1 98.88 90 VAL A N 1
ATOM 740 C CA . VAL A 1 90 ? -7.441 12.75 12.586 1 98.88 90 VAL A CA 1
ATOM 741 C C . VAL A 1 90 ? -6.43 12.812 13.727 1 98.88 90 VAL A C 1
ATOM 743 O O . VAL A 1 90 ? -6.254 13.859 14.352 1 98.88 90 VAL A O 1
ATOM 746 N N . GLU A 1 91 ? -5.855 11.648 14.055 1 98.69 91 GLU A N 1
ATOM 747 C CA . GLU A 1 91 ? -4.672 11.609 14.906 1 98.69 91 GLU A CA 1
ATOM 748 C C . GLU A 1 91 ? -3.414 11.953 14.117 1 98.69 91 GLU A C 1
ATOM 750 O O . GLU A 1 91 ? -2.943 11.156 13.312 1 98.69 91 GLU A O 1
ATOM 755 N N . LEU A 1 92 ? -2.879 13.133 14.375 1 98.88 92 LEU A N 1
ATOM 756 C CA . LEU A 1 92 ? -1.691 13.594 13.672 1 98.88 92 LEU A CA 1
ATOM 757 C C . LEU A 1 92 ? -0.443 12.875 14.172 1 98.88 92 LEU A C 1
ATOM 759 O O . LEU A 1 92 ? -0.283 12.664 15.375 1 98.88 92 LEU A O 1
ATOM 763 N N . ILE A 1 93 ? 0.316 12.453 13.219 1 98.88 93 ILE A N 1
ATOM 764 C CA . ILE A 1 93 ? 1.689 12.094 13.562 1 98.88 93 ILE A CA 1
ATOM 765 C C . ILE A 1 93 ? 2.527 13.359 13.727 1 98.88 93 ILE A C 1
ATOM 767 O O . ILE A 1 93 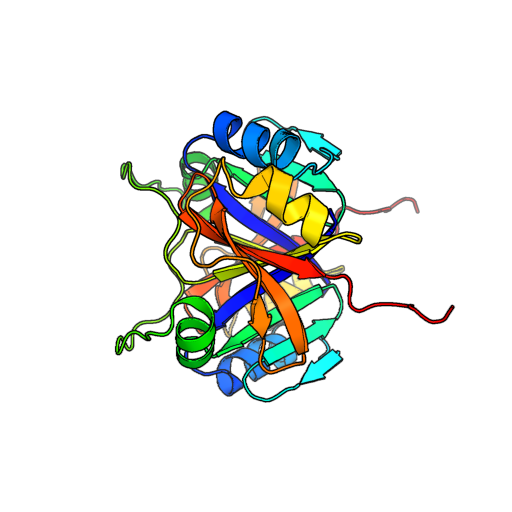? 3.262 13.5 14.711 1 98.88 93 ILE A O 1
ATOM 771 N N . HIS A 1 94 ? 2.396 14.297 12.734 1 98.81 94 HIS A N 1
ATOM 772 C CA . HIS A 1 94 ? 2.934 15.648 12.859 1 98.81 94 HIS A CA 1
ATOM 773 C C . HIS A 1 94 ? 2.186 16.625 11.961 1 98.81 94 HIS A C 1
ATOM 775 O O . HIS A 1 94 ? 1.582 16.219 10.961 1 98.81 94 HIS A O 1
ATOM 781 N N . PRO A 1 95 ? 2.232 17.859 12.344 1 98.81 95 PRO A N 1
ATOM 782 C CA . PRO A 1 95 ? 1.562 18.875 11.523 1 98.81 95 PRO A CA 1
ATOM 783 C C . PRO A 1 95 ? 2.309 19.156 10.219 1 98.81 95 PRO A C 1
ATOM 785 O O . PRO A 1 95 ? 3.293 18.484 9.906 1 98.81 95 PRO 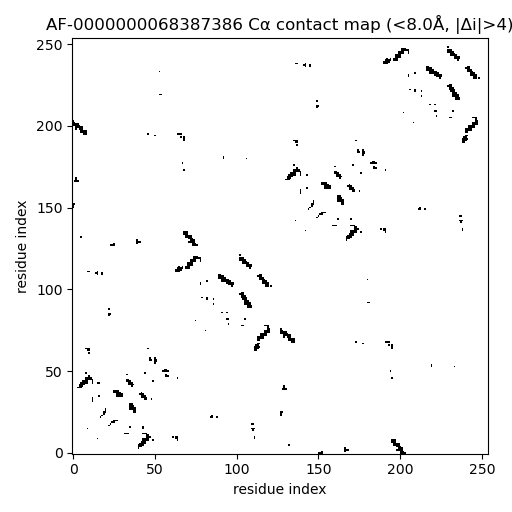A O 1
ATOM 788 N N . LEU A 1 96 ? 1.722 20.109 9.438 1 98.75 96 LEU A N 1
ATOM 789 C CA . LEU A 1 96 ? 2.336 20.484 8.172 1 98.75 96 LEU A CA 1
ATOM 790 C C . LEU A 1 96 ? 3.752 21.016 8.383 1 98.75 96 LEU A C 1
ATOM 792 O O . LEU A 1 96 ? 3.959 21.953 9.156 1 98.75 96 LEU A O 1
ATOM 796 N N . GLU A 1 97 ? 4.715 20.344 7.777 1 98.38 97 GLU A N 1
ATOM 797 C CA . GLU A 1 97 ? 6.117 20.719 7.914 1 98.38 97 GLU A CA 1
ATOM 798 C C . GLU A 1 97 ? 6.883 20.5 6.613 1 98.38 97 GLU A C 1
ATOM 800 O O . GLU A 1 97 ? 6.484 19.672 5.785 1 98.38 97 GLU A O 1
ATOM 805 N N . ARG A 1 98 ? 7.949 21.219 6.426 1 98 98 ARG A N 1
ATOM 806 C CA . ARG A 1 98 ? 8.844 21.031 5.293 1 98 98 ARG A CA 1
ATOM 807 C C . ARG A 1 98 ? 9.836 19.891 5.566 1 98 98 ARG A C 1
ATOM 809 O O . ARG A 1 98 ? 10.477 19.875 6.617 1 98 98 ARG A O 1
ATOM 816 N N . GLN A 1 99 ? 9.914 19.016 4.641 1 97.31 99 GLN A N 1
ATOM 817 C CA . GLN A 1 99 ? 10.805 17.859 4.785 1 97.31 99 GLN A CA 1
ATOM 818 C C . GLN A 1 99 ? 12.195 18.172 4.254 1 97.31 99 GLN A C 1
ATOM 820 O O . GLN A 1 99 ? 12.414 19.234 3.648 1 97.31 99 GLN A O 1
ATOM 825 N N . ALA A 1 100 ? 13.07 17.266 4.477 1 93.94 100 ALA A N 1
ATOM 826 C CA . ALA A 1 100 ? 14.469 17.453 4.109 1 93.94 100 ALA A CA 1
ATOM 827 C C . ALA A 1 100 ? 14.625 17.641 2.602 1 93.94 100 ALA A C 1
ATOM 829 O O . ALA A 1 100 ? 15.516 18.359 2.143 1 93.94 100 ALA A O 1
ATOM 830 N N . TRP A 1 101 ? 13.766 17.047 1.874 1 93.56 101 TRP A N 1
ATOM 831 C CA . TRP A 1 101 ? 13.867 17.125 0.421 1 93.56 101 TRP A CA 1
ATOM 832 C C . TRP A 1 101 ? 13.094 18.328 -0.119 1 93.56 101 TRP A C 1
ATOM 834 O O . TRP A 1 101 ? 12.922 18.469 -1.331 1 93.56 101 TRP A O 1
ATOM 844 N N . GLY A 1 102 ? 12.445 19.156 0.716 1 95.44 102 GLY A N 1
ATOM 845 C CA . GLY A 1 102 ? 11.906 20.453 0.352 1 95.44 102 GLY A CA 1
ATOM 846 C C . GLY A 1 102 ? 10.391 20.469 0.258 1 95.44 102 GLY A C 1
ATOM 847 O O . GLY A 1 102 ? 9.789 21.531 0.163 1 95.44 102 GLY A O 1
ATOM 848 N N . GLN A 1 103 ? 9.758 19.438 0.257 1 97.56 103 GLN A N 1
ATOM 849 C CA . GLN A 1 103 ? 8.312 19.328 0.1 1 97.56 103 GLN A CA 1
ATOM 850 C C . GLN A 1 103 ? 7.598 19.516 1.436 1 97.56 103 GLN A C 1
ATOM 852 O O . GLN A 1 103 ? 8.055 19.016 2.465 1 97.56 103 GLN A O 1
ATOM 857 N N . ARG A 1 104 ? 6.5 20.266 1.458 1 98.44 104 ARG A N 1
ATOM 858 C CA . ARG A 1 104 ? 5.664 20.344 2.652 1 98.44 104 ARG A CA 1
ATOM 859 C C . ARG A 1 104 ? 4.676 19.188 2.709 1 98.44 104 ARG A C 1
ATOM 861 O O . ARG A 1 104 ? 3.965 18.922 1.736 1 98.44 104 ARG A O 1
ATOM 868 N N . VAL A 1 105 ? 4.719 18.531 3.818 1 98.88 105 VAL A N 1
ATOM 869 C CA . VAL A 1 105 ? 3.783 17.422 3.996 1 98.88 105 VAL A CA 1
ATOM 870 C C . VAL A 1 105 ? 3.252 17.422 5.43 1 98.88 105 VAL A C 1
ATOM 872 O O . VAL A 1 105 ? 3.82 18.062 6.309 1 98.88 105 VAL A O 1
ATOM 875 N N . PHE A 1 106 ? 2.145 16.812 5.715 1 98.94 106 PHE A N 1
ATOM 876 C CA . PHE A 1 106 ? 1.716 16.391 7.039 1 98.94 106 PHE A CA 1
ATOM 877 C C . PHE A 1 106 ? 1.343 14.906 7.035 1 98.94 106 PHE A C 1
ATOM 879 O O . PHE A 1 106 ? 1.094 14.328 5.973 1 98.94 106 PHE A O 1
ATOM 886 N N . ARG A 1 107 ? 1.398 14.289 8.188 1 98.94 107 ARG A N 1
ATOM 887 C CA . ARG A 1 107 ? 1.129 12.859 8.297 1 98.94 107 ARG A CA 1
ATOM 888 C C . ARG A 1 107 ? 0.16 12.57 9.438 1 98.94 107 ARG A C 1
ATOM 890 O O . ARG A 1 107 ? 0.144 13.281 10.438 1 98.94 107 ARG A O 1
ATOM 897 N N . PHE A 1 108 ? -0.585 11.531 9.312 1 98.94 108 PHE A N 1
ATOM 898 C CA . PHE A 1 108 ? -1.593 11.133 10.289 1 98.94 108 PHE A CA 1
ATOM 899 C C . PHE A 1 108 ? -1.972 9.664 10.109 1 98.94 108 PHE A C 1
ATOM 901 O O . PHE A 1 108 ? -1.499 9.008 9.18 1 98.94 108 PHE A O 1
ATOM 908 N N . TYR A 1 109 ? -2.727 9.125 10.984 1 98.94 109 TYR A N 1
ATOM 909 C CA . TYR A 1 109 ? -3.23 7.758 10.883 1 98.94 109 TYR A CA 1
ATOM 910 C C . TYR A 1 109 ? -4.652 7.742 10.328 1 98.94 109 TYR A C 1
ATOM 912 O O . TYR A 1 109 ? -5.477 8.578 10.703 1 98.94 109 TYR A O 1
ATOM 920 N N . ASP A 1 110 ? -4.91 6.824 9.414 1 98.88 110 ASP A N 1
ATOM 921 C CA . ASP A 1 110 ? -6.297 6.602 9.031 1 98.88 110 ASP A CA 1
ATOM 922 C C . ASP A 1 110 ? -7.062 5.863 10.125 1 98.88 110 ASP A C 1
ATOM 924 O O . ASP A 1 110 ? -6.5 5.543 11.172 1 98.88 110 ASP A O 1
ATOM 928 N N . PRO A 1 111 ? -8.336 5.559 9.977 1 98.56 111 PRO A N 1
ATOM 929 C CA . PRO A 1 111 ? -9.148 4.965 11.039 1 98.56 111 PRO A CA 1
ATOM 930 C C . PRO A 1 111 ? -8.609 3.615 11.516 1 98.56 111 PRO A C 1
ATOM 932 O O . PRO A 1 111 ? -8.914 3.178 12.625 1 98.56 111 PRO A O 1
ATOM 935 N N . ASP A 1 112 ? -7.844 2.906 10.672 1 98.62 112 ASP A N 1
ATOM 936 C CA . ASP A 1 112 ? -7.328 1.593 11.047 1 98.62 112 ASP A CA 1
ATOM 937 C C . ASP A 1 112 ? -5.863 1.677 11.469 1 98.62 112 ASP A C 1
ATOM 939 O O . ASP A 1 112 ? -5.207 0.651 11.656 1 98.62 112 ASP A O 1
ATOM 943 N N . GLY A 1 113 ? -5.352 2.885 11.477 1 98.62 113 GLY A N 1
ATOM 944 C CA . GLY A 1 113 ? -4.004 3.068 11.992 1 98.62 113 GLY A CA 1
ATOM 945 C C . GLY A 1 113 ? -2.936 2.992 10.922 1 98.62 113 GLY A C 1
ATOM 946 O O . GLY A 1 113 ? -1.747 2.883 11.227 1 98.62 113 GLY A O 1
ATOM 947 N N . HIS A 1 114 ? -3.303 2.939 9.695 1 98.88 114 HIS A N 1
ATOM 948 C CA . HIS A 1 114 ? -2.301 3.062 8.641 1 98.88 114 HIS A CA 1
ATOM 949 C C . HIS A 1 114 ? -1.753 4.484 8.57 1 98.88 114 HIS A C 1
ATOM 951 O O . HIS A 1 114 ? -2.508 5.453 8.688 1 98.88 114 HIS A O 1
ATOM 957 N N . ALA A 1 115 ? -0.449 4.594 8.344 1 98.88 115 ALA A N 1
ATOM 958 C CA . ALA A 1 115 ? 0.169 5.91 8.219 1 98.88 115 ALA A CA 1
ATOM 959 C C . ALA A 1 115 ? -0.1 6.52 6.848 1 98.88 115 ALA A C 1
ATOM 961 O O . ALA A 1 115 ? 0.13 5.879 5.82 1 98.88 115 ALA A O 1
ATOM 962 N N . ILE A 1 116 ? -0.58 7.754 6.816 1 98.94 116 ILE A N 1
ATOM 963 C CA . ILE A 1 116 ? -0.892 8.508 5.605 1 98.94 116 ILE A CA 1
ATOM 964 C C . ILE A 1 116 ? -0.008 9.75 5.531 1 98.94 116 ILE A C 1
ATOM 966 O O . ILE A 1 116 ? 0.222 10.422 6.543 1 98.94 116 ILE A O 1
ATOM 970 N N . GLU A 1 117 ? 0.453 10.031 4.395 1 98.94 117 GLU A N 1
ATOM 971 C CA . GLU A 1 117 ? 1.13 11.289 4.098 1 98.94 117 GLU A CA 1
ATOM 972 C C . GLU A 1 117 ? 0.382 12.078 3.027 1 98.94 117 GLU A C 1
ATOM 974 O O . GLU A 1 117 ? -0.024 11.523 2.006 1 98.94 117 GLU A O 1
ATOM 979 N N . VAL A 1 118 ? 0.12 13.344 3.271 1 98.88 118 VAL A N 1
ATOM 980 C CA . VAL A 1 118 ? -0.374 14.266 2.25 1 98.88 118 VAL A CA 1
ATOM 981 C C . VAL A 1 118 ? 0.655 15.367 2.004 1 98.88 118 VAL A C 1
ATOM 983 O O . VAL A 1 118 ? 1.046 16.078 2.932 1 98.88 118 VAL A O 1
ATOM 986 N N . GLY A 1 119 ? 1.093 15.445 0.785 1 98.69 119 GLY A N 1
ATOM 987 C CA . GLY A 1 119 ? 2.07 16.453 0.412 1 98.69 119 GLY A CA 1
ATOM 988 C C . GLY A 1 119 ? 1.562 17.422 -0.644 1 98.69 119 GLY A C 1
ATOM 989 O O . GLY A 1 119 ? 0.539 17.156 -1.283 1 98.69 119 GLY A O 1
ATOM 990 N N . GLU A 1 120 ? 2.262 18.531 -0.677 1 97.81 120 GLU A N 1
ATOM 991 C CA . GLU A 1 120 ? 1.989 19.406 -1.811 1 97.81 120 GLU A CA 1
ATOM 992 C C . GLU A 1 120 ? 2.402 18.766 -3.127 1 97.81 120 GLU A C 1
ATOM 994 O O . GLU A 1 120 ? 3.297 17.906 -3.152 1 97.81 120 GLU A O 1
ATOM 999 N N . SER A 1 121 ? 1.695 19.109 -4.258 1 91.88 121 SER A N 1
ATOM 1000 C CA . SER A 1 121 ? 1.964 18.516 -5.562 1 91.88 121 SER A CA 1
ATOM 1001 C C . SER A 1 121 ? 3.346 18.906 -6.074 1 91.88 121 SER A C 1
ATOM 1003 O O . SER A 1 121 ? 3.717 20.078 -6.035 1 91.88 121 SER A O 1
ATOM 1005 N N . LEU A 1 122 ? 4.242 17.938 -6.312 1 79.81 122 LEU A N 1
ATOM 1006 C CA . LEU A 1 122 ? 5.543 18.219 -6.902 1 79.81 122 LEU A CA 1
ATOM 1007 C C . LEU A 1 122 ? 5.426 18.438 -8.406 1 79.81 122 LEU A C 1
ATOM 1009 O O . LEU A 1 122 ? 6.375 18.875 -9.055 1 79.81 122 LEU A O 1
ATOM 1013 N N . SER A 1 123 ? 4.629 18.125 -9.094 1 61.03 123 SER A N 1
ATOM 1014 C CA . SER A 1 123 ? 4.531 18.422 -10.516 1 61.03 123 SER A CA 1
ATOM 1015 C C . SER A 1 123 ? 4.715 19.922 -10.781 1 61.03 123 SER A C 1
ATOM 1017 O O . SER A 1 123 ? 4.59 20.734 -9.867 1 61.03 123 SER A O 1
ATOM 1019 N N . GLN A 1 124 ? 4.328 20.703 -12.312 1 46.41 124 GLN A N 1
ATOM 1020 C CA . GLN A 1 124 ? 4.734 21.719 -13.281 1 46.41 124 GLN A CA 1
ATOM 1021 C C . GLN A 1 124 ? 4.387 23.125 -12.797 1 46.41 124 GLN A C 1
ATOM 1023 O O . GLN A 1 124 ? 3.217 23.516 -12.797 1 46.41 124 GLN A O 1
ATOM 1028 N N . SER A 1 125 ? 4.719 23.547 -11.672 1 37.28 125 SER A N 1
ATOM 1029 C CA . SER A 1 125 ? 4.648 25 -11.773 1 37.28 125 SER A CA 1
ATOM 1030 C C . SER A 1 125 ? 5.211 25.5 -13.102 1 37.28 125 SER A C 1
ATOM 1032 O O . SER A 1 125 ? 6.301 26.078 -13.148 1 37.28 125 SER A O 1
ATOM 1034 N N . GLY A 1 126 ? 5.617 24.703 -14.109 1 33.81 126 GLY A N 1
ATOM 1035 C CA . GLY A 1 126 ? 5.836 25.547 -15.281 1 33.81 126 GLY A CA 1
ATOM 1036 C C . GLY A 1 126 ? 4.648 26.422 -15.617 1 33.81 126 GLY A C 1
ATOM 1037 O O . GLY A 1 126 ? 3.641 25.953 -16.141 1 33.81 126 GLY A O 1
ATOM 1038 N N . GLU A 1 127 ? 4.238 27.234 -14.711 1 25.19 127 GLU A N 1
ATOM 1039 C CA . GLU A 1 127 ? 3.855 28.469 -15.406 1 25.19 127 GLU A CA 1
ATOM 1040 C C . GLU A 1 127 ? 5.07 29.156 -16.016 1 25.19 127 GLU A C 1
ATOM 1042 O O . GLU A 1 127 ? 6.16 29.125 -15.445 1 25.19 127 GLU A O 1
ATOM 1047 N N . MET B 1 1 ? -7.473 15.805 -4.133 1 97.19 1 MET B N 1
ATOM 1048 C CA . MET B 1 1 ? -6.629 14.789 -3.512 1 97.19 1 MET B CA 1
ATOM 1049 C C . MET B 1 1 ? -6.254 13.703 -4.52 1 97.19 1 MET B C 1
ATOM 1051 O O . MET B 1 1 ? -7.113 13.195 -5.234 1 97.19 1 MET B O 1
ATOM 1055 N N . ARG B 1 2 ? -4.961 13.383 -4.598 1 96.69 2 ARG B N 1
ATOM 1056 C CA . ARG B 1 2 ? -4.488 12.375 -5.539 1 96.69 2 ARG B CA 1
ATOM 1057 C C . ARG B 1 2 ? -3.613 11.344 -4.844 1 96.69 2 ARG B C 1
ATOM 1059 O O . ARG B 1 2 ? -2.617 11.688 -4.207 1 96.69 2 ARG B O 1
ATOM 1066 N N . PHE B 1 3 ? -4.016 10.016 -4.969 1 97.94 3 PHE B N 1
ATOM 1067 C CA . PHE B 1 3 ? -3.125 8.961 -4.508 1 97.94 3 PHE B CA 1
ATOM 1068 C C . PHE B 1 3 ? -1.906 8.844 -5.414 1 97.94 3 PHE B C 1
ATOM 1070 O O . PHE B 1 3 ? -2.039 8.82 -6.641 1 97.94 3 PHE B O 1
ATOM 1077 N N . VAL B 1 4 ? -0.744 8.781 -4.848 1 97.31 4 VAL B N 1
ATOM 1078 C CA . VAL B 1 4 ? 0.479 8.773 -5.641 1 97.31 4 VAL B CA 1
ATOM 1079 C C . VAL B 1 4 ? 1.12 7.391 -5.598 1 97.31 4 VAL B C 1
ATOM 1081 O O . VAL B 1 4 ? 1.332 6.766 -6.641 1 97.31 4 VAL B O 1
ATOM 1084 N N . ASN B 1 5 ? 1.373 6.895 -4.379 1 97.75 5 ASN B N 1
ATOM 1085 C CA . ASN B 1 5 ? 2.029 5.594 -4.285 1 97.75 5 ASN B CA 1
ATOM 1086 C C . ASN B 1 5 ? 1.883 4.992 -2.891 1 97.75 5 ASN B C 1
ATOM 1088 O O . ASN B 1 5 ? 1.814 5.723 -1.899 1 97.75 5 ASN B O 1
ATOM 1092 N N . PRO B 1 6 ? 1.853 3.611 -2.84 1 98.69 6 PRO B N 1
ATOM 1093 C CA . PRO B 1 6 ? 2.211 2.969 -1.573 1 98.69 6 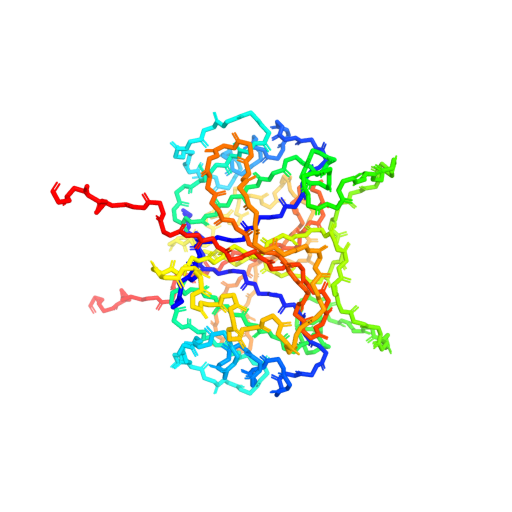PRO B CA 1
ATOM 1094 C C . PRO B 1 6 ? 3.723 2.881 -1.364 1 98.69 6 PRO B C 1
ATOM 1096 O O . PRO B 1 6 ? 4.473 2.699 -2.326 1 98.69 6 PRO B O 1
ATOM 1099 N N . ILE B 1 7 ? 4.09 2.938 -0.165 1 98.88 7 ILE B N 1
ATOM 1100 C CA . ILE B 1 7 ? 5.512 2.805 0.143 1 98.88 7 ILE B CA 1
ATOM 1101 C C . ILE B 1 7 ? 5.707 1.766 1.244 1 98.88 7 ILE B C 1
ATOM 1103 O O . ILE B 1 7 ? 5.844 2.115 2.42 1 98.88 7 ILE B O 1
ATOM 1107 N N . PRO B 1 8 ? 5.746 0.475 0.852 1 98.88 8 PRO B N 1
ATOM 1108 C CA . PRO B 1 8 ? 6.113 -0.531 1.851 1 98.88 8 PRO B CA 1
ATOM 1109 C C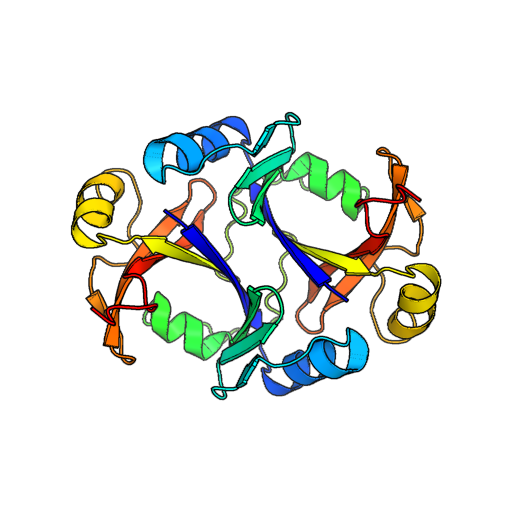 . PRO B 1 8 ? 7.531 -0.338 2.387 1 98.88 8 PRO B C 1
ATOM 1111 O O . PRO B 1 8 ? 8.43 0.05 1.639 1 98.88 8 PRO B O 1
ATOM 1114 N N . PHE B 1 9 ? 7.598 -0.595 3.686 1 98.75 9 PHE B N 1
ATOM 1115 C CA . PHE B 1 9 ? 8.914 -0.62 4.32 1 98.75 9 PHE B CA 1
ATOM 1116 C C . PHE B 1 9 ? 9.641 -1.916 3.996 1 98.75 9 PHE B C 1
ATOM 1118 O O . PHE B 1 9 ? 9.039 -2.99 3.984 1 98.75 9 PHE B O 1
ATOM 1125 N N . VAL B 1 10 ? 10.914 -1.763 3.787 1 98.69 10 VAL B N 1
ATOM 1126 C CA . VAL B 1 10 ? 11.711 -2.967 3.594 1 98.69 10 VAL B CA 1
ATOM 1127 C C . VAL B 1 10 ? 12.969 -2.896 4.453 1 98.69 10 VAL B C 1
ATOM 1129 O O . VAL B 1 10 ? 13.516 -1.812 4.676 1 98.69 10 VAL B O 1
ATOM 1132 N N . ARG B 1 11 ? 13.461 -4 4.93 1 98.06 11 ARG B N 1
ATOM 1133 C CA . ARG B 1 11 ? 14.609 -4.066 5.832 1 98.06 11 ARG B CA 1
ATOM 1134 C C . ARG B 1 11 ? 15.914 -3.844 5.082 1 98.06 11 ARG B C 1
ATOM 1136 O O . ARG B 1 11 ? 16.828 -3.193 5.594 1 98.06 11 ARG B O 1
ATOM 1143 N N . ASP B 1 12 ? 16.031 -4.453 3.957 1 97.94 12 ASP B N 1
ATOM 1144 C CA . ASP B 1 12 ? 17.188 -4.34 3.07 1 97.94 12 ASP B CA 1
ATOM 1145 C C . ASP B 1 12 ? 16.781 -3.84 1.688 1 97.94 12 ASP B C 1
ATOM 1147 O O . ASP B 1 12 ? 16.297 -4.617 0.861 1 97.94 12 ASP B O 1
ATOM 1151 N N . ILE B 1 13 ? 17.062 -2.559 1.399 1 98.62 13 ILE B N 1
ATOM 1152 C CA . ILE B 1 13 ? 16.562 -1.888 0.203 1 98.62 13 ILE B CA 1
ATOM 1153 C C . ILE B 1 13 ? 17.172 -2.533 -1.04 1 98.62 13 ILE B C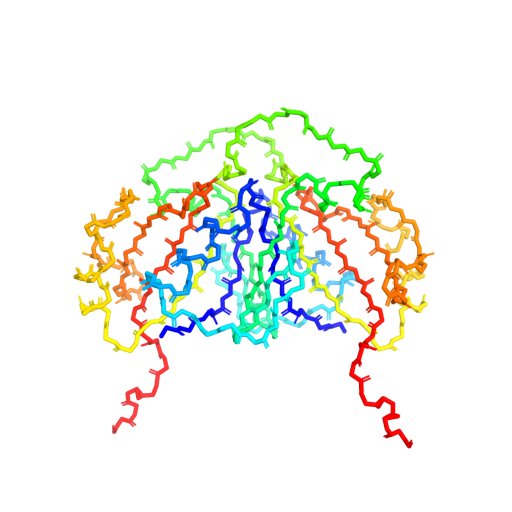 1
ATOM 1155 O O . ILE B 1 13 ? 16.516 -2.664 -2.068 1 98.62 13 ILE B O 1
ATOM 1159 N N . ASN B 1 14 ? 18.375 -2.938 -0.992 1 98.62 14 ASN B N 1
ATOM 1160 C CA . ASN B 1 14 ? 19.031 -3.543 -2.152 1 98.62 14 ASN B CA 1
ATOM 1161 C C . ASN B 1 14 ? 18.438 -4.91 -2.475 1 98.62 14 ASN B C 1
ATOM 1163 O O . ASN B 1 14 ? 18.219 -5.242 -3.645 1 98.62 14 ASN B O 1
ATOM 1167 N N . ARG B 1 15 ? 18.188 -5.68 -1.449 1 98.56 15 ARG B N 1
ATOM 1168 C CA . ARG B 1 15 ? 17.562 -6.988 -1.635 1 98.56 15 ARG B CA 1
ATOM 1169 C C . ARG B 1 15 ? 16.172 -6.859 -2.258 1 98.56 15 ARG B C 1
ATOM 1171 O O . ARG B 1 15 ? 15.852 -7.562 -3.217 1 98.56 15 ARG B O 1
ATOM 1178 N N . SER B 1 16 ? 15.383 -6 -1.74 1 98.81 16 SER B N 1
ATOM 1179 C CA . SER B 1 16 ? 14.031 -5.805 -2.248 1 98.81 16 SER B CA 1
ATOM 1180 C C . SER B 1 16 ? 14.047 -5.207 -3.65 1 98.81 16 SER B C 1
ATOM 1182 O O . SER B 1 16 ? 13.258 -5.605 -4.512 1 98.81 16 SER B O 1
ATOM 1184 N N . LYS B 1 17 ? 14.922 -4.242 -3.811 1 98.81 17 LYS B N 1
ATOM 1185 C CA . LYS B 1 17 ? 15.078 -3.648 -5.137 1 98.81 17 LYS B CA 1
ATOM 1186 C C . LYS B 1 17 ? 15.391 -4.715 -6.18 1 98.81 17 LYS B C 1
ATOM 1188 O O . LYS B 1 17 ? 14.773 -4.75 -7.246 1 98.81 17 LYS B O 1
ATOM 1193 N N . SER B 1 18 ? 16.328 -5.559 -5.926 1 98.81 18 SER B N 1
ATOM 1194 C CA . SER B 1 18 ? 16.703 -6.637 -6.832 1 98.81 18 SER B CA 1
ATOM 1195 C C . SER B 1 18 ? 15.531 -7.574 -7.094 1 98.81 18 SER B C 1
ATOM 1197 O O . SER B 1 18 ? 15.32 -8.016 -8.227 1 98.81 18 SER B O 1
ATOM 1199 N N . PHE B 1 19 ? 14.82 -7.871 -6.066 1 98.88 19 PHE B N 1
ATOM 1200 C CA . PHE B 1 19 ? 13.664 -8.75 -6.199 1 98.88 19 PHE B CA 1
ATOM 1201 C C . PHE B 1 19 ? 12.641 -8.156 -7.156 1 98.88 19 PHE B C 1
ATOM 1203 O O . PHE B 1 19 ? 12.227 -8.812 -8.117 1 98.88 19 PHE B O 1
ATOM 1210 N N . TYR B 1 20 ? 12.227 -6.91 -6.934 1 98.88 20 TYR B N 1
ATOM 1211 C CA . TYR B 1 20 ? 11.156 -6.305 -7.727 1 98.88 20 TYR B CA 1
ATOM 1212 C C . TYR B 1 20 ? 11.625 -6.047 -9.156 1 98.88 20 TYR B C 1
ATOM 1214 O O . TYR B 1 20 ? 10.844 -6.199 -10.102 1 98.88 20 TYR B O 1
ATOM 1222 N N . ARG B 1 21 ? 12.844 -5.68 -9.289 1 98.62 21 ARG B N 1
ATOM 1223 C CA . ARG B 1 21 ? 13.383 -5.422 -10.617 1 98.62 21 ARG B CA 1
ATOM 1224 C C . ARG B 1 21 ? 13.578 -6.719 -11.391 1 98.62 21 ARG B C 1
ATOM 1226 O O . ARG B 1 21 ? 13.094 -6.859 -12.516 1 98.62 21 ARG B O 1
ATOM 1233 N N . ASP B 1 22 ? 14.266 -7.703 -10.828 1 98.31 22 ASP B N 1
ATOM 1234 C CA . ASP B 1 22 ? 14.758 -8.875 -11.547 1 98.31 22 ASP B CA 1
ATOM 1235 C C . ASP B 1 22 ? 13.711 -9.984 -11.57 1 98.31 22 ASP B C 1
ATOM 1237 O O . ASP B 1 22 ? 13.578 -10.703 -12.562 1 98.31 22 ASP B O 1
ATOM 1241 N N . ARG B 1 23 ? 13.023 -10.18 -10.477 1 98.06 23 ARG B N 1
ATOM 1242 C CA . ARG B 1 23 ? 12.07 -11.273 -10.391 1 98.06 23 ARG B CA 1
ATOM 1243 C C . ARG B 1 23 ? 10.703 -10.852 -10.914 1 98.06 23 ARG B C 1
ATOM 1245 O O . ARG B 1 23 ? 10.055 -11.602 -11.656 1 98.06 23 ARG B O 1
ATOM 1252 N N . LEU B 1 24 ? 10.266 -9.625 -10.477 1 98.38 24 LEU B N 1
ATOM 1253 C CA . LEU B 1 24 ? 8.945 -9.195 -10.914 1 98.38 24 LEU B CA 1
ATOM 1254 C C . LEU B 1 24 ? 9.031 -8.43 -12.227 1 98.38 24 LEU B C 1
ATOM 1256 O O . LEU B 1 24 ? 8.008 -8.203 -12.891 1 98.38 24 LEU B O 1
ATOM 1260 N N . GLY B 1 25 ? 10.227 -7.992 -12.57 1 98.12 25 GLY B N 1
ATOM 1261 C CA . GLY B 1 25 ? 10.414 -7.352 -13.859 1 98.12 25 GLY B CA 1
ATOM 1262 C C . GLY B 1 25 ? 9.984 -5.898 -13.875 1 98.12 25 GLY B C 1
ATOM 1263 O O . GLY B 1 25 ? 9.688 -5.34 -14.938 1 98.12 25 GLY B O 1
ATOM 1264 N N . LEU B 1 26 ? 9.906 -5.266 -12.734 1 98.62 26 LEU B N 1
ATOM 1265 C CA . LEU B 1 26 ? 9.539 -3.855 -12.688 1 98.62 26 LEU B CA 1
ATOM 1266 C C . LEU B 1 26 ? 10.703 -2.977 -13.125 1 98.62 26 LEU B C 1
ATOM 1268 O O . LEU B 1 26 ? 11.859 -3.248 -12.781 1 98.62 26 LEU B O 1
ATOM 1272 N N . LYS B 1 27 ? 10.344 -1.931 -13.828 1 98.5 27 LYS B N 1
ATOM 1273 C CA . LYS B 1 27 ? 11.359 -0.967 -14.25 1 98.5 27 LYS B CA 1
ATOM 1274 C C . LYS B 1 27 ? 11.523 0.141 -13.211 1 98.5 27 LYS B C 1
ATOM 1276 O O . LYS B 1 27 ? 10.539 0.718 -12.75 1 98.5 27 LYS B O 1
ATOM 1281 N N . ILE B 1 28 ? 12.789 0.438 -12.914 1 98.56 28 ILE B N 1
ATOM 1282 C CA . ILE B 1 28 ? 13.086 1.513 -11.969 1 98.56 28 ILE B CA 1
ATOM 1283 C C . ILE B 1 28 ? 12.977 2.861 -12.68 1 98.56 28 ILE B C 1
ATOM 1285 O O . ILE B 1 28 ? 13.594 3.07 -13.727 1 98.56 28 ILE B O 1
ATOM 1289 N N . LEU B 1 29 ? 12.156 3.711 -12.188 1 98.38 29 LEU B N 1
ATOM 1290 C CA . LEU B 1 29 ? 12.078 5.086 -12.672 1 98.38 29 LEU B CA 1
ATOM 1291 C C . LEU B 1 29 ? 13.148 5.953 -12.016 1 98.38 29 LEU B C 1
ATOM 1293 O O . LEU B 1 29 ? 13.844 6.707 -12.695 1 98.38 29 LEU B O 1
ATOM 1297 N N . GLU B 1 30 ? 13.305 5.938 -10.672 1 98 30 GLU B N 1
ATOM 1298 C CA . GLU B 1 30 ? 14.297 6.668 -9.891 1 98 30 GLU B CA 1
ATOM 1299 C C . GLU B 1 30 ? 14.805 5.828 -8.727 1 98 30 GLU B C 1
ATOM 1301 O O . GLU B 1 30 ? 14.023 5.125 -8.07 1 98 30 GLU B O 1
ATOM 1306 N N . ASP B 1 31 ? 16.078 5.883 -8.469 1 98.44 31 ASP B N 1
ATOM 1307 C CA . ASP B 1 31 ? 16.734 5.246 -7.336 1 98.44 31 ASP B CA 1
ATOM 1308 C C . ASP B 1 31 ? 17.469 6.273 -6.48 1 98.44 31 ASP B C 1
ATOM 1310 O O . ASP B 1 31 ? 18.547 6.742 -6.855 1 98.44 31 ASP B O 1
ATOM 1314 N N . PHE B 1 32 ? 16.938 6.555 -5.27 1 97.31 32 PHE B N 1
ATOM 1315 C CA . PHE B 1 32 ? 17.5 7.566 -4.383 1 97.31 32 PHE B CA 1
ATOM 1316 C C . PHE B 1 32 ? 18.25 6.918 -3.227 1 97.31 32 PHE B C 1
ATOM 1318 O O . PHE B 1 32 ? 18.453 7.535 -2.178 1 97.31 32 PHE B O 1
ATOM 1325 N N . GLY B 1 33 ? 18.578 5.648 -3.398 1 97.75 33 GLY B N 1
ATOM 1326 C CA . GLY B 1 33 ? 19.266 4.891 -2.365 1 97.75 33 GLY B CA 1
ATOM 1327 C C . GLY B 1 33 ? 18.328 4.234 -1.375 1 97.75 33 GLY B C 1
ATOM 1328 O O . GLY B 1 33 ? 17.938 3.082 -1.557 1 97.75 33 GLY B O 1
ATOM 1329 N N . SER B 1 34 ? 17.781 5.051 -0.469 1 97.88 34 SER B N 1
ATOM 1330 C CA . SER B 1 34 ? 16.891 4.477 0.533 1 97.88 34 SER B CA 1
ATOM 1331 C C . SER B 1 34 ? 15.445 4.449 0.036 1 97.88 34 SER B C 1
ATOM 1333 O O . SER B 1 34 ? 14.578 3.85 0.67 1 97.88 34 SER B O 1
ATOM 1335 N N . PHE B 1 35 ? 15.234 5.094 -1.063 1 98.44 35 PHE B N 1
ATOM 1336 C CA . PHE B 1 35 ? 13.938 5.156 -1.714 1 98.44 35 PHE B CA 1
ATOM 1337 C C . PHE B 1 35 ? 14.047 4.781 -3.188 1 98.44 35 PHE B C 1
ATOM 1339 O O . PHE B 1 35 ? 14.867 5.348 -3.916 1 98.44 35 PHE B O 1
ATOM 1346 N N . VAL B 1 36 ? 13.242 3.82 -3.648 1 98.81 36 VAL B N 1
ATOM 1347 C CA . VAL B 1 36 ? 13.227 3.389 -5.043 1 98.81 36 VAL B CA 1
ATOM 1348 C C . VAL B 1 36 ? 11.82 3.502 -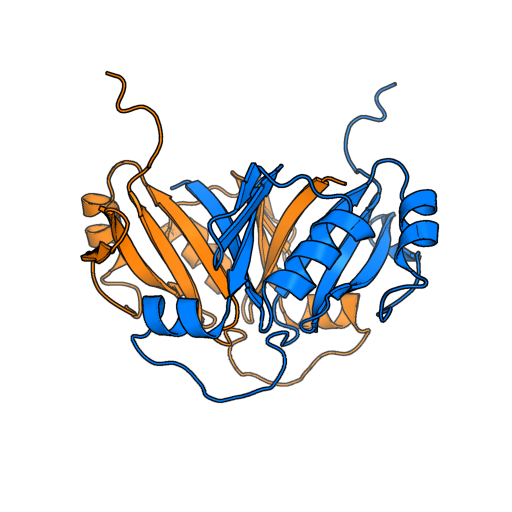5.609 1 98.81 36 VAL B C 1
ATOM 1350 O O . VAL B 1 36 ? 10.875 2.932 -5.059 1 98.81 36 VAL B O 1
ATOM 1353 N N . LEU B 1 37 ? 11.703 4.289 -6.676 1 98.75 37 LEU B N 1
ATOM 1354 C CA . LEU B 1 37 ? 10.445 4.445 -7.402 1 98.75 37 LEU B CA 1
ATOM 1355 C C . LEU B 1 37 ? 10.461 3.635 -8.695 1 98.75 37 LEU B C 1
ATOM 1357 O O . LEU B 1 37 ? 11.383 3.758 -9.5 1 98.75 37 LEU B O 1
ATOM 1361 N N . PHE B 1 38 ? 9.445 2.768 -8.773 1 98.75 38 PHE B N 1
ATOM 1362 C CA . PHE B 1 38 ? 9.281 1.98 -9.984 1 98.75 38 PHE B CA 1
ATOM 1363 C C . PHE B 1 38 ? 8.242 2.619 -10.906 1 98.75 38 PHE B C 1
ATOM 1365 O O . PHE B 1 38 ? 7.449 3.453 -10.469 1 98.75 38 PHE B O 1
ATOM 1372 N N . GLU B 1 39 ? 8.281 2.205 -12.102 1 95.81 39 GLU B N 1
ATOM 1373 C CA . GLU B 1 39 ? 7.219 2.615 -13.016 1 95.81 39 GLU B CA 1
ATOM 1374 C C . GLU B 1 39 ? 5.852 2.168 -12.5 1 95.81 39 GLU B C 1
ATOM 1376 O O . GLU B 1 39 ? 5.766 1.372 -11.562 1 95.81 39 GLU B O 1
ATOM 1381 N N . THR B 1 40 ? 4.824 2.742 -12.977 1 90.38 40 THR B N 1
ATOM 1382 C CA . THR B 1 40 ? 3.422 2.441 -12.711 1 90.38 40 THR B CA 1
ATOM 1383 C C . THR B 1 40 ? 3.066 2.758 -11.266 1 90.38 40 THR B C 1
ATOM 1385 O O . THR B 1 40 ? 2.096 2.223 -10.727 1 90.38 40 THR B O 1
ATOM 1388 N N . GLY B 1 41 ? 3.908 3.506 -10.531 1 94.88 41 GLY B N 1
ATOM 1389 C CA . GLY B 1 41 ? 3.475 4.156 -9.305 1 94.88 41 GLY B CA 1
ATOM 1390 C C . GLY B 1 41 ? 3.822 3.371 -8.055 1 94.88 41 GLY B C 1
ATOM 1391 O O . GLY B 1 41 ? 3.453 3.762 -6.945 1 94.88 41 GLY B O 1
ATOM 1392 N N . PHE B 1 42 ? 4.574 2.217 -8.172 1 98.44 42 PHE B N 1
ATOM 1393 C CA . PHE B 1 42 ? 5 1.453 -7.004 1 98.44 42 PHE B CA 1
ATOM 1394 C C . PHE B 1 42 ? 6.32 1.985 -6.461 1 98.44 42 PHE B C 1
ATOM 1396 O O . PHE B 1 42 ? 7.215 2.348 -7.23 1 98.44 42 PHE B O 1
ATOM 1403 N N . ALA B 1 43 ? 6.469 2.025 -5.152 1 98.88 43 ALA B N 1
ATOM 1404 C CA . ALA B 1 43 ? 7.723 2.43 -4.523 1 98.88 43 ALA B CA 1
ATOM 1405 C C . ALA B 1 43 ? 8.023 1.574 -3.299 1 98.88 43 ALA B C 1
ATOM 1407 O O . ALA B 1 43 ? 7.133 0.912 -2.762 1 98.88 43 ALA B O 1
ATOM 1408 N N . ILE B 1 44 ? 9.312 1.509 -2.883 1 98.94 44 ILE B N 1
ATOM 1409 C CA . ILE B 1 44 ? 9.734 0.915 -1.622 1 98.94 44 ILE B CA 1
ATOM 1410 C C . ILE B 1 44 ? 10.711 1.856 -0.911 1 98.94 44 ILE B C 1
ATOM 1412 O O . ILE B 1 44 ? 11.344 2.703 -1.548 1 98.94 44 ILE B O 1
ATOM 1416 N N . HIS B 1 45 ? 10.758 1.712 0.344 1 98.88 45 HIS B N 1
ATOM 1417 C CA . HIS B 1 45 ? 11.672 2.525 1.143 1 98.88 45 HIS B CA 1
ATOM 1418 C C . HIS B 1 45 ? 12.352 1.692 2.223 1 98.88 45 HIS B C 1
ATOM 1420 O O . HIS B 1 45 ? 11.727 0.809 2.816 1 98.88 45 HIS B O 1
ATOM 1426 N N . GLU B 1 46 ? 13.609 1.973 2.457 1 98.19 46 GLU B N 1
ATOM 1427 C CA . GLU B 1 46 ? 14.289 1.374 3.598 1 98.19 46 GLU B CA 1
ATOM 1428 C C . GLU B 1 46 ? 13.578 1.702 4.906 1 98.19 46 GLU B C 1
ATOM 1430 O O . GLU B 1 46 ? 13.375 2.873 5.23 1 98.19 46 GLU B O 1
ATOM 1435 N N . GLY B 1 47 ? 13.25 0.667 5.645 1 97.94 47 GLY B N 1
ATOM 1436 C CA . GLY B 1 47 ? 12.32 0.776 6.758 1 97.94 47 GLY B CA 1
ATOM 1437 C C . GLY B 1 47 ? 12.828 1.671 7.871 1 97.94 47 GLY B C 1
ATOM 1438 O O . GLY B 1 47 ? 12.148 2.619 8.273 1 97.94 47 GLY B O 1
ATOM 1439 N N . ARG B 1 48 ? 14.023 1.433 8.375 1 96.38 48 ARG B N 1
ATOM 1440 C CA . ARG B 1 48 ? 14.555 2.176 9.508 1 96.38 48 ARG B CA 1
ATOM 1441 C C . ARG B 1 48 ? 14.633 3.666 9.203 1 96.38 48 ARG B C 1
ATOM 1443 O O . ARG B 1 48 ? 14.258 4.5 10.031 1 96.38 48 ARG B O 1
ATOM 1450 N N . SER B 1 49 ? 15.125 4.016 8.016 1 96.94 49 SER B N 1
ATOM 1451 C CA . SER B 1 49 ? 15.242 5.41 7.602 1 96.94 49 SER B CA 1
ATOM 1452 C C . SER B 1 49 ? 13.867 6.07 7.508 1 96.94 49 SER B C 1
ATOM 1454 O O . SER B 1 49 ? 13.695 7.215 7.93 1 96.94 49 SER B O 1
ATOM 1456 N N . LEU B 1 50 ? 12.922 5.379 6.938 1 98.19 50 LEU B N 1
ATOM 1457 C CA . LEU B 1 50 ? 11.586 5.953 6.797 1 98.19 50 LEU B CA 1
ATOM 1458 C C . LEU B 1 50 ? 10.914 6.109 8.156 1 98.19 50 LEU B C 1
ATOM 1460 O O . LEU B 1 50 ? 10.195 7.082 8.398 1 98.19 50 LEU B O 1
ATOM 1464 N N . GLU B 1 51 ? 11.117 5.152 9.07 1 98.06 51 GLU B N 1
ATOM 1465 C CA . GLU B 1 51 ? 10.625 5.293 10.438 1 98.06 51 GLU B CA 1
ATOM 1466 C C . GLU B 1 51 ? 11.141 6.582 11.078 1 98.06 51 GLU B C 1
ATOM 1468 O O . GLU B 1 51 ? 10.375 7.324 11.695 1 98.06 51 GLU B O 1
ATOM 1473 N N . GLU B 1 52 ? 12.43 6.781 10.938 1 97.38 52 GLU B N 1
ATOM 1474 C CA . GLU B 1 52 ? 13.023 8 11.477 1 97.38 52 GLU B CA 1
ATOM 1475 C C . GLU B 1 52 ? 12.375 9.242 10.875 1 97.38 52 GLU B C 1
ATOM 1477 O O . GLU B 1 52 ? 12.133 10.227 11.57 1 97.38 52 GLU B O 1
ATOM 1482 N N . THR B 1 53 ? 12.164 9.188 9.594 1 97.75 53 THR B N 1
ATOM 1483 C CA . THR B 1 53 ? 11.57 10.32 8.891 1 97.75 53 THR B CA 1
ATOM 1484 C C . THR B 1 53 ? 10.148 10.578 9.383 1 97.75 53 THR B C 1
ATOM 1486 O O . THR B 1 53 ? 9.766 11.734 9.602 1 97.75 53 THR B O 1
ATOM 1489 N N . ILE B 1 54 ? 9.375 9.547 9.609 1 98.19 54 ILE B N 1
ATOM 1490 C CA . ILE B 1 54 ? 7.957 9.68 9.922 1 98.19 54 ILE B CA 1
ATOM 1491 C C . ILE B 1 54 ? 7.781 9.938 11.414 1 98.19 54 ILE B C 1
ATOM 1493 O O . ILE B 1 54 ? 7.027 10.836 11.812 1 98.19 54 ILE B O 1
ATOM 1497 N N . TRP B 1 55 ? 8.5 9.148 12.227 1 98 55 TRP B N 1
ATOM 1498 C CA . TRP B 1 55 ? 8.18 9.102 13.648 1 98 55 TRP B CA 1
ATOM 1499 C C . TRP B 1 55 ? 9.344 9.625 14.484 1 98 55 TRP B C 1
ATOM 1501 O O . TRP B 1 55 ? 9.273 9.641 15.719 1 98 55 TRP B O 1
ATOM 1511 N N . ARG B 1 56 ? 10.438 10.023 13.859 1 96.81 56 ARG B N 1
ATOM 1512 C CA . ARG B 1 56 ? 11.633 10.547 14.508 1 96.81 56 ARG B CA 1
ATOM 1513 C C . ARG B 1 56 ? 12.234 9.516 15.461 1 96.81 56 ARG B C 1
ATOM 1515 O O . ARG B 1 56 ? 12.891 9.883 16.438 1 96.81 56 ARG B O 1
ATOM 1522 N N . THR B 1 57 ? 11.781 8.273 15.289 1 94.94 57 THR B N 1
ATOM 1523 C CA . THR B 1 57 ? 12.328 7.121 16 1 94.94 57 THR B CA 1
ATOM 1524 C C . THR B 1 57 ? 12.273 5.871 15.125 1 94.94 57 THR B C 1
ATOM 1526 O O . THR B 1 57 ? 11.5 5.816 14.164 1 94.94 57 THR B O 1
ATOM 1529 N N . SER B 1 58 ? 13.18 4.996 15.367 1 92.12 58 SER B N 1
ATOM 1530 C CA . SER B 1 58 ? 13.18 3.742 14.625 1 92.12 58 SER B CA 1
ATOM 1531 C C . SER B 1 58 ? 13.305 2.543 15.555 1 92.12 58 SER B C 1
ATOM 1533 O O . SER B 1 58 ? 13.852 2.658 16.656 1 92.12 58 SER B O 1
ATOM 1535 N N . SER B 1 59 ? 12.672 1.506 15.055 1 85.19 59 SER B N 1
ATOM 1536 C CA . SER B 1 59 ? 12.75 0.253 15.797 1 85.19 59 SER B CA 1
ATOM 1537 C C . SER B 1 59 ? 14.047 -0.484 15.5 1 85.19 59 SER B C 1
ATOM 1539 O O . SER B 1 59 ? 14.547 -0.45 14.375 1 85.19 59 SER B O 1
ATOM 1541 N N . ASP B 1 60 ? 14.539 -1.093 16.516 1 86.56 60 ASP B N 1
ATOM 1542 C CA . ASP B 1 60 ? 15.734 -1.91 16.312 1 86.56 60 ASP B CA 1
ATOM 1543 C C . ASP B 1 60 ? 15.367 -3.34 15.938 1 86.56 60 ASP B C 1
ATOM 1545 O O . ASP B 1 60 ? 16.234 -4.195 15.789 1 86.56 60 ASP B O 1
ATOM 1549 N N . ALA B 1 61 ? 14.164 -3.434 15.734 1 82.81 61 ALA B N 1
ATOM 1550 C CA . ALA B 1 61 ? 13.695 -4.77 15.383 1 82.81 61 ALA B CA 1
ATOM 1551 C C . ALA B 1 61 ? 14.297 -5.227 14.055 1 82.81 61 ALA B C 1
ATOM 1553 O O . ALA B 1 61 ? 14.43 -4.43 13.125 1 82.81 61 ALA B O 1
ATOM 1554 N N . GLN B 1 62 ? 14.602 -6.512 14.047 1 87.06 62 GLN B N 1
ATOM 1555 C CA . GLN B 1 62 ? 15.219 -7.074 12.852 1 87.06 62 GLN B CA 1
ATOM 1556 C C . GLN B 1 62 ? 14.219 -7.898 12.047 1 87.06 62 GLN B C 1
ATOM 1558 O O . GLN B 1 62 ? 14.539 -8.398 10.969 1 87.06 62 GLN B O 1
ATOM 1563 N N . GLU B 1 63 ? 13.07 -7.895 12.523 1 91.12 63 GLU B N 1
ATOM 1564 C CA . GLU B 1 63 ? 12.039 -8.695 11.859 1 91.12 63 GLU B CA 1
ATOM 1565 C C . GLU B 1 63 ? 11.594 -8.055 10.547 1 91.12 63 GLU B C 1
ATOM 1567 O O . GLU B 1 63 ? 11.695 -6.836 10.383 1 91.12 63 GLU B O 1
ATOM 1572 N N . ALA B 1 64 ? 11.188 -8.938 9.656 1 94.38 64 ALA B N 1
ATOM 1573 C CA . ALA B 1 64 ? 10.617 -8.469 8.391 1 94.38 64 ALA B CA 1
ATOM 1574 C C . ALA B 1 64 ? 9.43 -7.547 8.633 1 94.38 64 ALA B C 1
ATOM 1576 O O . ALA B 1 64 ? 8.789 -7.609 9.688 1 94.38 64 ALA B O 1
ATOM 1577 N N . TYR B 1 65 ? 9.133 -6.727 7.727 1 97.69 65 TYR B N 1
ATOM 1578 C CA . TYR B 1 65 ? 8.094 -5.715 7.902 1 97.69 65 TYR B CA 1
ATOM 1579 C C . TYR B 1 65 ? 6.727 -6.273 7.535 1 97.69 65 TYR B C 1
ATOM 1581 O O . TYR B 1 65 ? 5.699 -5.734 7.953 1 97.69 65 TYR B O 1
ATOM 1589 N N . GLY B 1 66 ? 6.645 -7.293 6.727 1 97.88 66 GLY B N 1
ATOM 1590 C CA . GLY B 1 66 ? 5.355 -7.859 6.359 1 97.88 66 GLY B CA 1
ATOM 1591 C C . GLY B 1 66 ? 4.527 -8.281 7.559 1 97.88 66 GLY B C 1
ATOM 1592 O O . GLY B 1 66 ? 5.043 -8.898 8.492 1 97.88 66 GLY B O 1
ATOM 1593 N N . ARG B 1 67 ? 3.184 -7.926 7.535 1 96.75 67 ARG B N 1
ATOM 1594 C CA . ARG B 1 67 ? 2.363 -8.148 8.719 1 96.75 67 ARG B CA 1
ATOM 1595 C C . ARG B 1 67 ? 0.99 -8.695 8.344 1 96.75 67 ARG B C 1
ATOM 1597 O O . ARG B 1 67 ? 0.078 -8.727 9.172 1 96.75 67 ARG B O 1
ATOM 1604 N N . ARG B 1 68 ? 0.688 -9.062 7.145 1 96.38 68 ARG B N 1
ATOM 1605 C CA . ARG B 1 68 ? -0.613 -9.516 6.672 1 96.38 68 ARG B CA 1
ATOM 1606 C C . ARG B 1 68 ? -1.668 -8.43 6.836 1 96.38 68 ARG B C 1
ATOM 1608 O O . ARG B 1 68 ? -2.77 -8.688 7.324 1 96.38 68 ARG B O 1
ATOM 1615 N N . ASN B 1 69 ? -1.309 -7.277 6.543 1 98.12 69 ASN B N 1
ATOM 1616 C CA . ASN B 1 69 ? -2.227 -6.156 6.719 1 98.12 69 ASN B CA 1
ATOM 1617 C C . ASN B 1 69 ? -2.363 -5.336 5.438 1 98.12 69 ASN B C 1
ATOM 1619 O O . ASN B 1 69 ? -2.922 -4.238 5.453 1 98.12 69 ASN B O 1
ATOM 1623 N N . MET B 1 70 ? -1.81 -5.785 4.352 1 98.31 70 MET B N 1
ATOM 1624 C CA . MET B 1 70 ? -1.901 -5.172 3.029 1 98.31 70 MET B CA 1
ATOM 1625 C C . MET B 1 70 ? -1.621 -6.195 1.933 1 98.31 70 MET B C 1
ATOM 1627 O O . MET B 1 70 ? -0.841 -7.125 2.133 1 98.31 70 MET B O 1
ATOM 1631 N N . LEU B 1 71 ? -2.271 -6.035 0.849 1 98.88 71 LEU B N 1
ATOM 1632 C CA . LEU B 1 71 ? -2.004 -6.789 -0.373 1 98.88 71 LEU B CA 1
ATOM 1633 C C . LEU B 1 71 ? -1.542 -5.859 -1.491 1 98.88 71 LEU B C 1
ATOM 1635 O O . LEU B 1 71 ? -2.143 -4.805 -1.717 1 98.88 71 LEU B O 1
ATOM 1639 N N . LEU B 1 72 ? -0.428 -6.148 -2.092 1 98.88 72 LEU B N 1
ATOM 1640 C CA . LEU B 1 72 ? 0.045 -5.438 -3.275 1 98.88 72 LEU B CA 1
ATOM 1641 C C . LEU B 1 72 ? -0.344 -6.184 -4.547 1 98.88 72 LEU B C 1
ATOM 1643 O O . LEU B 1 72 ? 0.104 -7.309 -4.777 1 98.88 72 LEU B O 1
ATOM 1647 N N . TYR B 1 73 ? -1.153 -5.543 -5.336 1 98.75 73 TYR B N 1
ATOM 1648 C CA . TYR B 1 73 ? -1.771 -6.211 -6.477 1 98.75 73 TYR B CA 1
ATOM 1649 C C . TYR B 1 73 ? -1.124 -5.77 -7.785 1 98.75 73 TYR B C 1
ATOM 1651 O O . TYR B 1 73 ? -1.065 -4.574 -8.086 1 98.75 73 TYR B O 1
ATOM 1659 N N . PHE B 1 74 ? -0.649 -6.738 -8.547 1 98.69 74 PHE B N 1
ATOM 1660 C CA . PHE B 1 74 ? -0.062 -6.57 -9.867 1 98.69 74 PHE B CA 1
ATOM 1661 C C . PHE B 1 74 ? -0.821 -7.387 -10.906 1 98.69 74 PHE B C 1
ATOM 1663 O O . PHE B 1 74 ? -1.495 -8.359 -10.562 1 98.69 74 PHE B O 1
ATOM 1670 N N . GLU B 1 75 ? -0.608 -6.992 -12.172 1 98.44 75 GLU B N 1
ATOM 1671 C CA . GLU B 1 75 ? -1.139 -7.77 -13.281 1 98.44 75 GLU B CA 1
ATOM 1672 C C . GLU B 1 75 ? -0.054 -8.07 -14.312 1 98.44 75 GLU B C 1
ATOM 1674 O O . GLU B 1 75 ? 0.903 -7.301 -14.453 1 98.44 75 GLU B O 1
ATOM 1679 N N . HIS B 1 76 ? -0.213 -9.117 -14.914 1 98.25 76 HIS B N 1
ATOM 1680 C CA . HIS B 1 76 ? 0.638 -9.523 -16.031 1 98.25 76 HIS B CA 1
ATOM 1681 C C . HIS B 1 76 ? -0.196 -10 -17.219 1 98.25 76 HIS B C 1
ATOM 1683 O O . HIS B 1 76 ? -1.202 -10.688 -17.031 1 98.25 76 HIS B O 1
ATOM 1689 N N . ALA B 1 77 ? 0.206 -9.664 -18.422 1 97.12 77 ALA B N 1
ATOM 1690 C CA . ALA B 1 77 ? -0.54 -10.008 -19.625 1 97.12 77 ALA B CA 1
ATOM 1691 C C . ALA B 1 77 ? -0.559 -11.516 -19.844 1 97.12 77 ALA B C 1
ATOM 1693 O O . ALA B 1 77 ? -1.512 -12.055 -20.422 1 97.12 77 ALA B O 1
ATOM 1694 N N . ASP B 1 78 ? 0.472 -12.227 -19.516 1 98.06 78 ASP B N 1
ATOM 1695 C CA . ASP B 1 78 ? 0.609 -13.68 -19.562 1 98.06 78 ASP B CA 1
ATOM 1696 C C . ASP B 1 78 ? 0.885 -14.242 -18.172 1 98.06 78 ASP B C 1
ATOM 1698 O O . ASP B 1 78 ? 2.039 -14.492 -17.812 1 98.06 78 ASP B O 1
ATOM 1702 N N . VAL B 1 79 ? -0.166 -14.562 -17.453 1 98.56 79 VAL B N 1
ATOM 1703 C CA . VAL B 1 79 ? -0.048 -14.922 -16.047 1 98.56 79 VAL B CA 1
ATOM 1704 C C . VAL B 1 79 ? 0.593 -16.297 -15.922 1 98.56 79 VAL B C 1
ATOM 1706 O O . VAL B 1 79 ? 1.273 -16.594 -14.938 1 98.56 79 VAL B O 1
ATOM 1709 N N . ASP B 1 80 ? 0.414 -17.203 -16.875 1 98.62 80 ASP B N 1
ATOM 1710 C CA . ASP B 1 80 ? 1.084 -18.5 -16.859 1 98.62 80 ASP B CA 1
ATOM 1711 C C . ASP B 1 80 ? 2.602 -18.344 -16.906 1 98.62 80 ASP B C 1
ATOM 1713 O O . ASP B 1 80 ? 3.322 -18.969 -16.141 1 98.62 80 ASP B O 1
ATOM 1717 N N . ALA B 1 81 ? 3.033 -17.531 -17.812 1 98.62 81 ALA B N 1
ATOM 1718 C CA . ALA B 1 81 ? 4.465 -17.266 -17.938 1 98.62 81 ALA B CA 1
ATOM 1719 C C . ALA B 1 81 ? 5.016 -16.625 -16.672 1 98.62 81 ALA B C 1
ATOM 1721 O O . ALA B 1 81 ? 6.098 -16.984 -16.203 1 98.62 81 ALA B O 1
ATOM 1722 N N . ALA B 1 82 ? 4.289 -15.656 -16.141 1 98.75 82 ALA B N 1
ATOM 1723 C CA . ALA B 1 82 ? 4.703 -15 -14.906 1 98.75 82 ALA B CA 1
ATOM 1724 C C . ALA B 1 82 ? 4.84 -16.016 -13.773 1 98.75 82 ALA B C 1
ATOM 1726 O O . ALA B 1 82 ? 5.82 -15.984 -13.023 1 98.75 82 ALA B O 1
ATOM 1727 N N . PHE B 1 83 ? 3.85 -16.859 -13.648 1 98.81 83 PHE B N 1
ATOM 1728 C CA . PHE B 1 83 ? 3.865 -17.875 -12.602 1 98.81 83 PHE B CA 1
ATOM 1729 C C . PHE B 1 83 ? 5.086 -18.781 -12.734 1 98.81 83 PHE B C 1
ATOM 1731 O O . PHE B 1 83 ? 5.789 -19.031 -11.758 1 98.81 83 PHE B O 1
ATOM 1738 N N . GLN B 1 84 ? 5.363 -19.25 -13.891 1 98.75 84 GLN B N 1
ATOM 1739 C CA . GLN B 1 84 ? 6.484 -20.156 -14.141 1 98.75 84 GLN B CA 1
ATOM 1740 C C . GLN B 1 84 ? 7.809 -19.5 -13.781 1 98.75 84 GLN B C 1
ATOM 1742 O O . GLN B 1 84 ? 8.711 -20.141 -13.242 1 98.75 84 GLN B O 1
ATOM 1747 N N . ASP B 1 85 ? 7.895 -18.297 -14.055 1 98.62 85 ASP B N 1
ATOM 1748 C CA . ASP B 1 85 ? 9.141 -17.562 -13.852 1 98.62 85 ASP B CA 1
ATOM 1749 C C . ASP B 1 85 ? 9.336 -17.203 -12.383 1 98.62 85 ASP B C 1
ATOM 1751 O O . ASP B 1 85 ? 10.469 -17.219 -11.875 1 98.62 85 ASP B O 1
ATOM 1755 N N . ILE B 1 86 ? 8.305 -16.906 -11.648 1 98.81 86 ILE B N 1
ATOM 1756 C CA . ILE B 1 86 ? 8.398 -16.312 -10.32 1 98.81 86 ILE B CA 1
ATOM 1757 C C . ILE B 1 86 ? 8.297 -17.406 -9.258 1 98.81 86 ILE B C 1
ATOM 1759 O O . ILE B 1 86 ? 9.023 -17.375 -8.258 1 98.81 86 ILE B O 1
ATOM 1763 N N . ALA B 1 87 ? 7.492 -18.391 -9.422 1 98.81 87 ALA B N 1
ATOM 1764 C CA . ALA B 1 87 ? 7.07 -19.344 -8.406 1 98.81 87 ALA B CA 1
ATOM 1765 C C . ALA B 1 87 ? 8.273 -20.047 -7.789 1 98.81 87 ALA B C 1
ATOM 1767 O O . ALA B 1 87 ? 8.352 -20.203 -6.566 1 98.81 87 ALA B O 1
ATOM 1768 N N . PRO B 1 88 ? 9.297 -20.438 -8.562 1 98.62 88 PRO B N 1
ATOM 1769 C CA . PRO B 1 88 ? 10.414 -21.188 -7.98 1 98.62 88 PRO B CA 1
ATOM 1770 C C . PRO B 1 88 ? 11.289 -20.328 -7.066 1 98.62 88 PRO B C 1
ATOM 1772 O O . PRO B 1 88 ? 12.141 -20.859 -6.344 1 98.62 88 PRO B O 1
ATOM 1775 N N . HIS B 1 89 ? 11.07 -19.047 -7.016 1 98.56 89 HIS B N 1
ATOM 1776 C CA . HIS B 1 89 ? 12.008 -18.141 -6.348 1 98.56 89 HIS B CA 1
ATOM 1777 C C . HIS B 1 89 ? 11.344 -17.438 -5.168 1 98.56 89 HIS B C 1
ATOM 1779 O O . HIS B 1 89 ? 11.953 -16.562 -4.551 1 98.56 89 HIS B O 1
ATOM 1785 N N . VAL B 1 90 ? 10.094 -17.844 -4.91 1 98.88 90 VAL B N 1
ATOM 1786 C CA . VAL B 1 90 ? 9.375 -17.141 -3.848 1 98.88 90 VAL B CA 1
ATOM 1787 C C . VAL B 1 90 ? 8.688 -18.156 -2.934 1 98.88 90 VAL B C 1
ATOM 1789 O O . VAL B 1 90 ? 8.547 -19.328 -3.289 1 98.88 90 VAL B O 1
ATOM 1792 N N . GLU B 1 91 ? 8.367 -17.688 -1.712 1 98.69 91 GLU B N 1
ATOM 1793 C CA . GLU B 1 91 ? 7.453 -18.438 -0.857 1 98.69 91 GLU B CA 1
ATOM 1794 C C . GLU B 1 91 ? 6 -18.219 -1.28 1 98.69 91 GLU B C 1
ATOM 1796 O O . GLU B 1 91 ? 5.434 -17.156 -1.063 1 98.69 91 GLU B O 1
ATOM 1801 N N . LEU B 1 92 ? 5.418 -19.25 -1.855 1 98.88 92 LEU B N 1
ATOM 1802 C CA . LEU B 1 92 ? 4.043 -19.172 -2.336 1 98.88 92 LEU B CA 1
ATOM 1803 C C . LEU B 1 92 ? 3.055 -19.219 -1.174 1 98.88 92 LEU B C 1
ATOM 1805 O O . LEU B 1 92 ? 3.23 -20 -0.239 1 98.88 92 LEU B O 1
ATOM 1809 N N . ILE B 1 93 ? 2.139 -18.328 -1.257 1 98.88 93 ILE B N 1
ATOM 1810 C CA . ILE B 1 93 ? 0.95 -18.5 -0.43 1 98.88 93 ILE B CA 1
ATOM 1811 C C . ILE B 1 93 ? 0.038 -19.547 -1.056 1 98.88 93 ILE B C 1
ATOM 1813 O O . ILE B 1 93 ? -0.436 -20.453 -0.367 1 98.88 93 ILE B O 1
ATOM 1817 N N . HIS B 1 94 ? -0.202 -19.422 -2.395 1 98.81 94 HIS B N 1
ATOM 1818 C CA . HIS B 1 94 ? -0.847 -20.453 -3.188 1 98.81 94 HIS B CA 1
ATOM 1819 C C . HIS B 1 94 ? -0.475 -20.344 -4.66 1 98.81 94 HIS B C 1
ATOM 1821 O O . HIS B 1 94 ? -0.102 -19.25 -5.125 1 98.81 94 HIS B O 1
ATOM 1827 N N . PRO B 1 95 ? -0.559 -21.453 -5.324 1 98.81 95 PRO B N 1
ATOM 1828 C CA . PRO B 1 95 ? -0.241 -21.406 -6.754 1 98.81 95 PRO B CA 1
ATOM 1829 C C . PRO B 1 95 ? -1.324 -20.734 -7.582 1 98.81 95 PRO B C 1
ATOM 1831 O O . PRO B 1 95 ? -2.27 -20.172 -7.027 1 98.81 95 PRO B O 1
ATOM 1834 N N . LEU B 1 96 ? -1.078 -20.719 -8.922 1 98.75 96 LEU B N 1
ATOM 1835 C CA . LEU B 1 96 ? -2.037 -20.094 -9.828 1 98.75 96 LEU B CA 1
ATOM 1836 C C . LEU B 1 96 ? -3.4 -20.766 -9.727 1 98.75 96 LEU B C 1
ATOM 1838 O O . LEU B 1 96 ? -3.512 -21.984 -9.891 1 98.75 96 LEU B O 1
ATOM 1842 N N . GLU B 1 97 ? -4.402 -19.969 -9.359 1 98.38 97 GLU B N 1
ATOM 1843 C CA . GLU B 1 97 ? -5.758 -20.484 -9.195 1 98.38 97 GLU B CA 1
ATOM 1844 C C . GLU B 1 97 ? -6.797 -19.469 -9.648 1 98.38 97 GLU B C 1
ATOM 1846 O O . GLU B 1 97 ? -6.531 -18.266 -9.641 1 98.38 97 GLU B O 1
ATOM 1851 N N . ARG B 1 98 ? -7.957 -19.938 -10.031 1 98.06 98 ARG B N 1
ATOM 1852 C CA . ARG B 1 98 ? -9.078 -19.062 -10.352 1 98.06 98 ARG B CA 1
ATOM 1853 C C . ARG B 1 98 ? -9.828 -18.641 -9.094 1 98.06 98 ARG B C 1
ATOM 1855 O O . ARG B 1 98 ? -10.172 -19.469 -8.258 1 98.06 98 ARG B O 1
ATOM 1862 N N . GLN B 1 99 ? -10.047 -17.375 -8.992 1 97.38 99 GLN B N 1
ATOM 1863 C CA . GLN B 1 99 ? -10.734 -16.844 -7.82 1 97.38 99 GLN B CA 1
ATOM 1864 C C . GLN B 1 99 ? -12.242 -16.812 -8.031 1 97.38 99 GLN B C 1
ATOM 1866 O O . GLN B 1 99 ? -12.727 -17.078 -9.133 1 97.38 99 GLN B O 1
ATOM 1871 N N . ALA B 1 100 ? -12.922 -16.469 -6.992 1 94.12 100 ALA B N 1
ATOM 1872 C CA . ALA B 1 100 ? -14.383 -16.5 -7.012 1 94.12 100 ALA B CA 1
ATOM 1873 C C . ALA B 1 100 ? -14.938 -15.508 -8.039 1 94.12 100 ALA B C 1
ATOM 1875 O O . ALA B 1 100 ? -15.992 -15.742 -8.633 1 94.12 100 ALA B O 1
ATOM 1876 N N . TRP B 1 101 ? -14.227 -14.477 -8.266 1 93.62 101 TRP B N 1
ATOM 1877 C CA . TRP B 1 101 ? -14.703 -13.453 -9.195 1 93.62 101 TRP B CA 1
ATOM 1878 C C . TRP B 1 101 ? -14.242 -13.75 -10.617 1 93.62 101 TRP B C 1
ATOM 1880 O O . TRP B 1 101 ? -14.406 -12.922 -11.516 1 93.62 101 TRP B O 1
ATOM 1890 N N . GLY B 1 102 ? -13.492 -14.836 -10.883 1 95.44 102 GLY B N 1
ATOM 1891 C CA . GLY B 1 102 ? -13.227 -15.359 -12.211 1 95.44 102 GLY B CA 1
ATOM 1892 C C . GLY B 1 102 ? -11.797 -15.125 -12.664 1 95.44 102 GLY B C 1
ATOM 1893 O O . GLY B 1 102 ? -11.367 -15.688 -13.672 1 95.44 102 GLY B O 1
ATOM 1894 N N . GLN B 1 103 ? -11.055 -14.367 -12.055 1 97.62 103 GLN B N 1
ATOM 1895 C CA . GLN B 1 103 ? -9.695 -14.016 -12.438 1 97.62 103 GLN B CA 1
ATOM 1896 C C . GLN B 1 103 ? -8.695 -15.055 -11.938 1 97.62 103 GLN B C 1
ATOM 1898 O O . GLN B 1 103 ? -8.812 -15.547 -10.812 1 97.62 103 GLN B O 1
ATOM 1903 N N . ARG B 1 104 ? -7.719 -15.438 -12.758 1 98.44 104 ARG B N 1
ATOM 1904 C CA . ARG B 1 104 ? -6.625 -16.281 -12.289 1 98.44 104 ARG B CA 1
ATOM 1905 C C . ARG B 1 104 ? -5.523 -15.453 -11.641 1 98.44 104 ARG B C 1
ATOM 1907 O O . ARG B 1 104 ? -5.059 -14.477 -12.227 1 98.44 104 ARG B O 1
ATOM 1914 N N . VAL B 1 105 ? -5.203 -15.836 -10.453 1 98.88 105 VAL B N 1
ATOM 1915 C CA . VAL B 1 105 ? -4.133 -15.133 -9.758 1 98.88 105 VAL B CA 1
ATOM 1916 C C . VAL B 1 105 ? -3.256 -16.125 -9.008 1 98.88 105 VAL B C 1
ATOM 1918 O O . VAL B 1 105 ? -3.652 -17.281 -8.805 1 98.88 105 VAL B O 1
ATOM 1921 N N . PHE B 1 106 ? -2.051 -15.82 -8.664 1 98.94 106 PHE B N 1
ATOM 1922 C CA . PHE B 1 106 ? -1.25 -16.469 -7.633 1 98.94 106 PHE B CA 1
ATOM 1923 C C . PHE B 1 106 ? -0.721 -15.453 -6.633 1 98.94 106 PHE B C 1
ATOM 1925 O O . PHE B 1 106 ? -0.682 -14.25 -6.922 1 98.94 106 PHE B O 1
ATOM 1932 N N . ARG B 1 107 ? -0.404 -15.906 -5.449 1 98.94 107 ARG B N 1
ATOM 1933 C CA . ARG B 1 107 ? 0.047 -15.016 -4.383 1 98.94 107 ARG B CA 1
ATOM 1934 C C . ARG B 1 107 ? 1.301 -15.562 -3.707 1 98.94 107 ARG B C 1
ATOM 1936 O O . ARG B 1 107 ? 1.489 -16.781 -3.625 1 98.94 107 ARG B O 1
ATOM 1943 N N . PHE B 1 108 ? 2.111 -14.703 -3.199 1 98.94 108 PHE B N 1
ATOM 1944 C CA . PHE B 1 108 ? 3.375 -15.047 -2.559 1 98.94 108 PHE B CA 1
ATOM 1945 C C . PHE B 1 108 ? 3.865 -13.906 -1.676 1 98.94 108 PHE B C 1
ATOM 1947 O O . PHE B 1 108 ? 3.25 -12.844 -1.636 1 98.94 108 PHE B O 1
ATOM 1954 N N . TYR B 1 109 ? 4.871 -14.117 -0.921 1 98.94 109 TYR B N 1
ATOM 1955 C CA . TYR B 1 109 ? 5.488 -13.086 -0.095 1 98.94 109 TYR B CA 1
ATOM 1956 C C . TYR B 1 109 ? 6.711 -12.492 -0.785 1 98.94 109 TYR B C 1
ATOM 1958 O O . TYR B 1 109 ? 7.504 -13.219 -1.388 1 98.94 109 TYR B O 1
ATOM 1966 N N . ASP B 1 110 ? 6.828 -11.18 -0.728 1 98.88 110 ASP B N 1
ATOM 1967 C CA . ASP B 1 110 ? 8.086 -10.57 -1.151 1 98.88 110 ASP B CA 1
ATOM 1968 C C . ASP B 1 110 ? 9.188 -10.812 -0.12 1 98.88 110 ASP B C 1
ATOM 1970 O O . ASP B 1 110 ? 8.953 -11.453 0.908 1 98.88 110 ASP B O 1
ATOM 1974 N N . PRO B 1 111 ? 10.406 -10.344 -0.3 1 98.56 111 PRO B N 1
ATOM 1975 C CA . PRO B 1 111 ? 11.523 -10.648 0.594 1 98.56 111 PRO B CA 1
ATOM 1976 C C . PRO B 1 111 ? 11.281 -10.18 2.027 1 98.56 111 PRO B C 1
ATOM 1978 O O . PRO B 1 111 ? 11.914 -10.688 2.959 1 98.56 111 PRO B O 1
ATOM 1981 N N . ASP B 1 112 ? 10.422 -9.188 2.229 1 98.62 112 ASP B N 1
ATOM 1982 C CA . ASP B 1 112 ? 10.172 -8.664 3.568 1 98.62 112 ASP B CA 1
ATOM 1983 C C . ASP B 1 112 ? 8.867 -9.211 4.137 1 98.62 112 ASP B C 1
ATOM 1985 O O . ASP B 1 112 ? 8.398 -8.758 5.184 1 98.62 112 ASP B O 1
ATOM 1989 N N . GLY B 1 113 ? 8.242 -10.07 3.367 1 98.62 113 GLY B N 1
ATOM 1990 C CA . GLY B 1 113 ? 7.066 -10.742 3.889 1 98.62 113 GLY B CA 1
ATOM 1991 C C . GLY B 1 113 ? 5.773 -10.016 3.559 1 98.62 113 GLY B C 1
ATOM 1992 O O . GLY B 1 113 ? 4.723 -10.32 4.133 1 98.62 113 GLY B O 1
ATOM 1993 N N . HIS B 1 114 ? 5.812 -9.023 2.748 1 98.88 114 HIS B N 1
ATOM 1994 C CA . HIS B 1 114 ? 4.57 -8.445 2.262 1 98.88 114 HIS B CA 1
ATOM 1995 C C . HIS B 1 114 ? 3.859 -9.383 1.294 1 98.88 114 HIS B C 1
ATOM 1997 O O . HIS B 1 114 ? 4.504 -10.016 0.455 1 98.88 114 HIS B O 1
ATOM 2003 N N . ALA B 1 115 ? 2.533 -9.438 1.404 1 98.88 115 ALA B N 1
ATOM 2004 C CA . ALA B 1 115 ? 1.756 -10.289 0.505 1 98.88 115 ALA B CA 1
ATOM 2005 C C . ALA B 1 115 ? 1.591 -9.633 -0.863 1 98.88 115 ALA B C 1
ATOM 2007 O O . ALA B 1 115 ? 1.176 -8.477 -0.958 1 98.88 115 ALA B O 1
ATOM 2008 N N . ILE B 1 116 ? 1.906 -10.359 -1.929 1 98.94 116 ILE B N 1
ATOM 2009 C CA . ILE B 1 116 ? 1.808 -9.914 -3.316 1 98.94 116 ILE B CA 1
ATOM 2010 C C . ILE B 1 116 ? 0.793 -10.781 -4.062 1 98.94 116 ILE B C 1
ATOM 2012 O O . ILE B 1 116 ? 0.75 -12 -3.875 1 98.94 116 ILE B O 1
ATOM 2016 N N . GLU B 1 117 ? 0.032 -10.172 -4.855 1 98.94 117 GLU B N 1
ATOM 2017 C CA . GLU B 1 117 ? -0.841 -10.859 -5.801 1 98.94 117 GLU B CA 1
ATOM 2018 C C . GLU B 1 117 ? -0.492 -10.492 -7.242 1 98.94 117 GLU B C 1
ATOM 2020 O O . GLU B 1 117 ? -0.301 -9.312 -7.559 1 98.94 117 GLU B O 1
ATOM 2025 N N . VAL B 1 118 ? -0.322 -11.477 -8.109 1 98.88 118 VAL B N 1
ATOM 2026 C CA . VAL B 1 118 ? -0.218 -11.258 -9.547 1 98.88 118 VAL B CA 1
ATOM 2027 C C . VAL B 1 118 ? -1.397 -11.922 -10.258 1 98.88 118 VAL B C 1
ATOM 2029 O O . VAL B 1 118 ? -1.62 -13.125 -10.109 1 98.88 118 VAL B O 1
ATOM 2032 N N . GLY B 1 119 ? -2.141 -11.117 -10.953 1 98.69 119 GLY B N 1
ATOM 2033 C CA . GLY B 1 119 ? -3.295 -11.617 -11.688 1 98.69 119 GLY B CA 1
ATOM 2034 C C . GLY B 1 119 ? -3.189 -11.406 -13.188 1 98.69 119 GLY B C 1
ATOM 2035 O O . GLY B 1 119 ? -2.334 -10.648 -13.648 1 98.69 119 GLY B O 1
ATOM 2036 N N . GLU B 1 120 ? -4.016 -12.188 -13.859 1 97.75 120 GLU B N 1
ATOM 2037 C CA . GLU B 1 120 ? -4.141 -11.891 -15.281 1 97.75 120 GLU B CA 1
ATOM 2038 C C . GLU B 1 120 ? -4.789 -10.523 -15.508 1 97.75 120 GLU B C 1
ATOM 2040 O O . GLU B 1 120 ? -5.555 -10.055 -14.664 1 97.75 120 GLU B O 1
ATOM 2045 N N . SER B 1 121 ? -4.441 -9.836 -16.656 1 92 121 SER B N 1
ATOM 2046 C CA . SER B 1 121 ? -4.945 -8.5 -16.953 1 92 121 SER B CA 1
ATOM 2047 C C . SER B 1 121 ? -6.449 -8.523 -17.203 1 92 121 SER B C 1
ATOM 2049 O O . SER B 1 121 ? -6.949 -9.359 -17.953 1 92 121 SER B O 1
ATOM 2051 N N . LEU B 1 122 ? -7.258 -7.789 -16.406 1 80.44 122 LEU B N 1
ATOM 2052 C CA . LEU B 1 122 ? -8.695 -7.676 -16.641 1 80.44 122 LEU B CA 1
ATOM 2053 C C . LEU B 1 122 ? -8.992 -6.676 -17.75 1 80.44 122 LEU B C 1
ATOM 2055 O O . LEU B 1 122 ? -10.125 -6.602 -18.234 1 80.44 122 LEU B O 1
ATOM 2059 N N . SER B 1 123 ? -8.391 -5.844 -18.156 1 60.84 123 SER B N 1
ATOM 2060 C CA . SER B 1 123 ? -8.703 -4.965 -19.281 1 60.84 123 SER B CA 1
ATOM 2061 C C . SER B 1 123 ? -9.07 -5.766 -20.531 1 60.84 123 SER B C 1
ATOM 2063 O O . SER B 1 123 ? -8.828 -6.973 -20.594 1 60.84 123 SER B O 1
ATOM 2065 N N . GLN B 1 124 ? -8.891 -5.223 -22.203 1 46.66 124 GLN B N 1
ATOM 2066 C CA . GLN B 1 124 ? -9.555 -5.184 -23.5 1 46.66 124 GLN B CA 1
ATOM 2067 C C . GLN B 1 124 ? -9.383 -6.508 -24.234 1 46.66 124 GLN B C 1
ATOM 2069 O O . GLN B 1 124 ? -8.32 -6.781 -24.797 1 46.66 124 GLN B O 1
ATOM 2074 N N . SER B 1 125 ? -9.57 -7.629 -23.703 1 37.78 125 SER B N 1
ATOM 2075 C CA . SER B 1 125 ? -9.742 -8.555 -24.812 1 37.78 125 SER B CA 1
ATOM 2076 C C . SER B 1 125 ? -10.664 -7.98 -25.875 1 37.78 125 SER B C 1
ATOM 2078 O O . SER B 1 125 ? -11.477 -8.703 -26.453 1 37.78 125 SER B O 1
ATOM 2080 N N . GLY B 1 126 ? -11.227 -6.75 -25.797 1 34 126 GLY B N 1
ATOM 2081 C CA . GLY B 1 126 ? -11.844 -6.473 -27.094 1 34 126 GLY B CA 1
ATOM 2082 C C . GLY B 1 126 ? -10.883 -6.648 -28.25 1 34 126 GLY B C 1
ATOM 2083 O O . GLY B 1 126 ? -10.031 -5.793 -28.5 1 34 126 GLY B O 1
ATOM 2084 N N . GLU B 1 127 ? -10.328 -7.785 -28.391 1 25.73 127 GLU B N 1
ATOM 2085 C CA . GLU B 1 127 ? -10.219 -8 -29.844 1 25.73 127 GLU B CA 1
ATOM 2086 C C . GLU B 1 127 ? -11.594 -8.094 -30.484 1 25.73 127 GLU B C 1
ATOM 2088 O O . GLU B 1 127 ? -12.531 -8.625 -29.906 1 25.73 127 GLU B O 1
#

Foldseek 3Di:
DDDQEDEAEFQDPVQLVCCCCPLVVWAWPDDPPQKTATPPRYIYGHHQVVCCVPVVHGDPDPAQRADPPDEAEEEDQDQVVSQVRRVVPFAWPDGFDADPVGWTWTWTAGPSGHIYIYTYDPDDPVD/DDDQEDEAEFQDPVQLVCCCCPLVVWAWPDDPPQKTATPPRYIYGHHQVVCCVPVVHGDPDPAQRADPPDEAEEEDQDQVVSQVRRVVPFAWPDGFDADPVGWTWTWTAGPSGHIYIYTYDPDPPVD

Nearest PDB structures (foldseek):
  2qnt-assembly1_A-2  TM=9.980E-01  e=3.969E-25  Agrobacterium fabrum str. C58
  4nvs-assembly1_A  TM=8.844E-01  e=1.757E-12  Clostridioides difficile 630
  3bqx-assembly1_A-2  TM=8.121E-01  e=4.585E-08  Fulvimarina pelagi HTCC2506
  1kll-assembly1_A-2  TM=7.608E-01  e=3.793E-08  Streptomyces lavendulae
  2a4x-assembly1_B  TM=7.764E-01  e=1.042E-07  Streptomyces caespitosus

Solvent-accessible surface area (backbone atoms only — not comparable to full-atom values): 13694 Å² total; per-residue (Å²): 97,41,56,58,33,50,32,41,33,26,83,48,43,67,62,46,49,47,42,43,35,70,64,55,54,44,52,76,71,46,77,70,76,54,38,38,35,31,54,71,44,43,36,40,29,23,30,54,65,50,32,33,70,69,67,72,45,59,73,86,69,81,66,62,44,37,74,82,35,44,39,41,36,31,29,23,90,52,41,68,61,51,47,68,69,37,54,87,77,46,58,65,69,42,69,80,41,71,44,95,90,65,52,43,30,30,32,28,37,50,93,32,44,39,38,35,36,44,23,44,59,81,74,81,75,74,115,98,41,57,59,32,51,33,41,33,26,84,50,43,67,61,47,49,48,42,43,34,71,64,56,53,43,52,75,71,48,76,70,74,54,37,39,34,31,54,71,44,41,35,41,29,22,29,54,64,49,32,32,70,70,65,72,45,60,73,85,68,82,68,62,43,38,75,83,37,44,38,40,35,29,28,26,89,53,42,68,61,52,45,67,69,36,54,86,78,46,58,66,70,43,69,81,41,71,43,94,88,66,52,44,31,30,32,30,38,49,94,32,43,39,39,34,36,44,23,44,59,78,76,78,72,78,115

Radius of gyration: 17.83 Å; Cα contacts (8 Å, |Δi|>4): 529; chains: 2; bounding box: 38×50×47 Å